Protein AF-A0A0F8Z0D0-F1 (afdb_monomer_lite)

InterPro domains:
  IPR005320 Peptidase S51 [PF03575] (236-308)
  IPR007280 Peptidase, C-terminal, archaeal/bacterial [PF04151] (57-122)
  IPR029062 Class I glutamine amidotransferase-like [G3DSA:3.40.50.880] (180-319)
  IPR029062 Class I glutamine amidotransferase-like [SSF52317] (196-317)

Organism: NCBI:txid412755

Structure (mmCIF, N/CA/C/O backbone):
data_AF-A0A0F8Z0D0-F1
#
_entry.id   AF-A0A0F8Z0D0-F1
#
loop_
_atom_site.group_PDB
_atom_site.id
_atom_site.type_symbol
_atom_site.label_atom_id
_atom_site.label_alt_id
_atom_site.label_comp_id
_atom_site.label_asym_id
_atom_site.label_entity_id
_atom_site.label_seq_id
_atom_site.pdbx_PDB_ins_code
_atom_site.Cartn_x
_atom_site.Cartn_y
_atom_site.Cartn_z
_atom_site.occupancy
_atom_site.B_iso_or_equiv
_atom_site.auth_seq_id
_atom_site.auth_comp_id
_atom_site.auth_asym_id
_atom_site.auth_atom_id
_atom_site.pdbx_PDB_model_num
ATOM 1 N N . MET A 1 1 ? -44.381 37.097 51.590 1.00 42.72 1 MET A N 1
ATOM 2 C CA . MET A 1 1 ? -43.721 36.838 50.291 1.00 42.72 1 MET A CA 1
ATOM 3 C C . MET A 1 1 ? -42.212 36.759 50.502 1.00 42.72 1 MET A C 1
ATOM 5 O O . MET A 1 1 ? -41.589 37.789 50.700 1.00 42.72 1 MET A O 1
ATOM 9 N N . LYS A 1 2 ? -41.623 35.557 50.525 1.00 38.69 2 LYS A N 1
ATOM 10 C CA . LYS A 1 2 ? -40.162 35.359 50.488 1.00 38.69 2 LYS A CA 1
ATOM 11 C C . LYS A 1 2 ? -39.852 34.591 49.202 1.00 38.69 2 LYS A C 1
ATOM 13 O O . LYS A 1 2 ? -40.241 33.433 49.091 1.00 38.69 2 LYS A O 1
ATOM 18 N N . ARG A 1 3 ? -39.237 35.244 48.211 1.00 40.47 3 ARG A N 1
ATOM 19 C CA . ARG A 1 3 ? -38.745 34.579 46.994 1.00 40.47 3 ARG A CA 1
ATOM 20 C C . ARG A 1 3 ? -37.401 33.926 47.326 1.00 40.47 3 ARG A C 1
ATOM 22 O O . A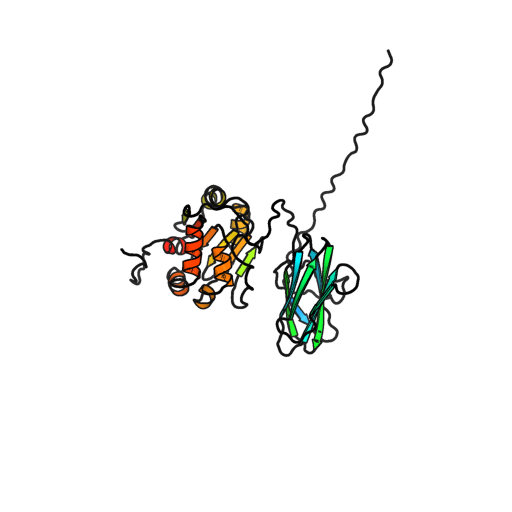RG A 1 3 ? -36.468 34.625 47.707 1.00 40.47 3 ARG A O 1
ATOM 29 N N . LYS A 1 4 ? -37.324 32.597 47.222 1.00 41.59 4 LYS A N 1
ATOM 30 C CA . LYS A 1 4 ? -36.056 31.854 47.212 1.00 41.59 4 LYS A CA 1
ATOM 31 C C . LYS A 1 4 ? -35.368 32.120 45.872 1.00 41.59 4 LYS A C 1
ATOM 33 O O . LYS A 1 4 ? -35.951 31.834 44.830 1.00 41.59 4 LYS A O 1
ATOM 38 N N . LEU A 1 5 ? -34.159 32.671 45.913 1.00 38.59 5 LEU A N 1
ATOM 39 C CA . LEU A 1 5 ? -33.257 32.753 44.769 1.00 38.59 5 LEU A CA 1
ATOM 40 C C . LEU A 1 5 ? -32.429 31.461 44.768 1.00 38.59 5 LEU A C 1
ATOM 42 O O . LEU A 1 5 ? -31.669 31.221 45.703 1.00 38.59 5 LEU A O 1
ATOM 46 N N . SER A 1 6 ? -32.645 30.597 43.778 1.00 42.38 6 SER A N 1
ATOM 47 C CA . SER A 1 6 ? -31.835 29.396 43.570 1.00 42.38 6 SER A CA 1
ATOM 48 C C . SER A 1 6 ? -30.644 29.790 42.703 1.00 42.38 6 SER A C 1
ATOM 50 O O . SER A 1 6 ? -30.833 30.190 41.558 1.00 42.38 6 SER A O 1
ATOM 52 N N . ILE A 1 7 ? -29.435 29.728 43.257 1.00 41.22 7 ILE A N 1
ATOM 53 C CA . ILE A 1 7 ? -28.193 29.919 42.503 1.00 41.22 7 ILE A CA 1
ATOM 54 C C . ILE A 1 7 ? -27.875 28.570 41.851 1.00 41.22 7 ILE A C 1
ATOM 56 O O . ILE A 1 7 ? -27.560 27.607 42.546 1.00 41.22 7 ILE A O 1
ATOM 60 N N . LEU A 1 8 ? -28.028 28.481 40.528 1.00 38.00 8 LEU A N 1
ATOM 61 C CA . LEU A 1 8 ? -27.467 27.387 39.737 1.00 38.00 8 LEU A CA 1
ATOM 62 C C . LEU A 1 8 ? -25.958 27.638 39.612 1.00 38.00 8 LEU A C 1
ATOM 64 O O . LEU A 1 8 ? -25.546 28.585 38.946 1.00 38.00 8 LEU A O 1
ATOM 68 N N . ASN A 1 9 ? -25.138 26.790 40.232 1.00 41.41 9 ASN A N 1
ATOM 69 C CA . ASN A 1 9 ? -23.718 26.697 39.903 1.00 41.41 9 ASN A CA 1
ATOM 70 C C . ASN A 1 9 ? -23.588 25.993 38.546 1.00 41.41 9 ASN A C 1
ATOM 72 O O . ASN A 1 9 ? -23.620 24.766 38.472 1.00 41.41 9 ASN A O 1
ATOM 76 N N . GLY A 1 10 ? -23.470 26.773 37.471 1.00 39.47 10 GLY A N 1
ATOM 77 C CA . GLY A 1 10 ? -23.027 26.271 36.175 1.00 39.47 10 GLY A CA 1
ATOM 78 C C . GLY A 1 10 ? -21.538 25.953 36.247 1.00 39.47 10 GLY A C 1
ATOM 79 O O . GLY A 1 10 ? -20.717 26.862 36.343 1.00 39.47 10 GLY A O 1
ATOM 80 N N . SER A 1 11 ? -21.193 24.667 36.248 1.00 43.34 11 SER A N 1
ATOM 81 C CA . SER A 1 11 ? -19.814 24.223 36.067 1.00 43.34 11 SER A CA 1
ATOM 82 C C . SER A 1 11 ? -19.411 24.522 34.622 1.00 43.34 11 SER A C 1
ATOM 84 O O . SER A 1 11 ? -19.984 23.969 33.684 1.00 43.34 11 SER A O 1
ATOM 86 N N . LEU A 1 12 ? -18.484 25.463 34.443 1.00 35.84 12 LEU A N 1
ATOM 87 C CA . LEU A 1 12 ? -17.890 25.779 33.151 1.00 35.84 12 LEU A CA 1
ATOM 88 C C . LEU A 1 12 ? -16.873 24.670 32.840 1.00 35.84 12 LEU A C 1
ATOM 90 O O . LEU A 1 12 ? -15.740 24.708 33.317 1.00 35.84 12 LEU A O 1
ATOM 94 N N . ALA A 1 13 ? -17.289 23.648 32.093 1.00 42.72 13 ALA A N 1
ATOM 95 C CA . ALA A 1 13 ? -16.365 22.665 31.543 1.00 42.72 13 ALA A CA 1
ATOM 96 C C . ALA A 1 13 ? -15.527 23.353 30.455 1.00 42.72 13 ALA A C 1
ATOM 98 O O . ALA A 1 13 ? -15.991 23.572 29.335 1.00 42.72 13 ALA A O 1
ATOM 99 N N . ALA A 1 14 ? -14.304 23.746 30.805 1.00 38.84 14 ALA A N 1
ATOM 100 C CA . ALA A 1 14 ? -13.308 24.182 29.841 1.00 38.84 14 ALA A CA 1
ATOM 101 C C . ALA A 1 14 ? -12.884 22.965 29.005 1.00 38.84 14 ALA A C 1
ATOM 103 O O . ALA A 1 14 ? -12.078 22.152 29.449 1.00 38.84 14 ALA A O 1
ATOM 104 N N . CYS A 1 15 ? -13.450 22.822 27.806 1.00 34.44 15 CYS A N 1
ATOM 105 C CA . CYS A 1 15 ? -12.913 21.919 26.793 1.00 34.44 15 CYS A CA 1
ATOM 106 C C . CYS A 1 15 ? -11.582 22.507 26.305 1.00 34.44 15 CYS A C 1
ATOM 108 O O . CYS A 1 15 ? -11.561 23.371 25.429 1.00 34.44 15 CYS A O 1
ATOM 110 N N . MET A 1 16 ? -10.474 22.088 26.922 1.00 35.53 16 MET A N 1
ATOM 111 C CA . MET A 1 16 ? -9.148 22.247 26.330 1.00 35.53 16 MET A CA 1
ATOM 112 C C . MET A 1 16 ? -9.099 21.369 25.084 1.00 35.53 16 MET A C 1
ATOM 114 O O . MET A 1 16 ? -9.005 20.149 25.178 1.00 35.53 16 MET A O 1
ATOM 118 N N . PHE A 1 17 ? -9.179 21.995 23.915 1.00 34.59 17 PHE A N 1
ATOM 119 C CA . PHE A 1 17 ? -8.746 21.367 22.679 1.00 34.59 17 PHE A CA 1
ATOM 120 C C . PHE A 1 17 ? -7.217 21.311 22.716 1.00 34.59 17 PHE A C 1
ATOM 122 O O . PHE A 1 17 ? -6.548 22.323 22.507 1.00 34.59 17 PHE A O 1
ATOM 129 N N . PHE A 1 18 ? -6.665 20.141 23.039 1.00 34.78 18 PHE A N 1
ATOM 130 C CA . PHE A 1 18 ? -5.262 19.856 22.773 1.00 34.78 18 PHE A CA 1
ATOM 131 C C . PHE A 1 18 ? -5.111 19.719 21.258 1.00 34.78 18 PHE A C 1
ATOM 133 O O . PHE A 1 18 ? -5.529 18.733 20.660 1.00 34.78 18 PHE A O 1
ATOM 140 N N . SER A 1 19 ? -4.574 20.760 20.626 1.00 28.78 19 SER A N 1
ATOM 141 C CA . SER A 1 19 ? -4.077 20.673 19.258 1.00 28.78 19 SER A CA 1
ATOM 142 C C . SER A 1 19 ? -2.763 19.902 19.314 1.00 28.78 19 SER A C 1
ATOM 144 O O . SER A 1 19 ? -1.734 20.477 19.666 1.00 28.78 19 SER A O 1
ATOM 146 N N . PHE A 1 20 ? -2.796 18.606 19.019 1.00 35.41 20 PHE A N 1
ATOM 147 C CA . PHE A 1 20 ? -1.574 17.841 18.797 1.00 35.41 20 PHE A CA 1
ATOM 148 C C . PHE A 1 20 ? -0.971 18.276 17.453 1.00 35.41 20 PHE A C 1
ATOM 150 O O . PHE A 1 20 ? -1.706 18.356 16.465 1.00 35.41 20 PHE A O 1
ATOM 157 N N . PRO A 1 21 ? 0.325 18.620 17.385 1.00 37.50 21 PRO A N 1
ATOM 158 C CA . PRO A 1 21 ? 0.988 18.779 16.101 1.00 37.50 21 PRO A CA 1
ATOM 159 C C . PRO A 1 21 ? 0.979 17.421 15.390 1.00 37.50 21 PRO A C 1
ATOM 161 O O . PRO A 1 21 ? 1.465 16.436 15.939 1.00 37.50 21 PRO A O 1
ATOM 164 N N . SER A 1 22 ? 0.418 17.356 14.182 1.00 45.22 22 SER A N 1
ATOM 165 C CA . SER A 1 22 ? 0.579 16.197 13.303 1.00 45.22 22 SER A CA 1
ATOM 166 C C . SER A 1 22 ? 2.022 16.191 12.795 1.00 45.22 22 SER A C 1
ATOM 168 O O . SER A 1 22 ? 2.334 16.802 11.769 1.00 45.22 22 SER A O 1
ATOM 170 N N . ASN A 1 23 ? 2.931 15.593 13.561 1.00 56.66 23 ASN A N 1
ATOM 171 C CA . ASN A 1 23 ? 4.283 15.350 13.080 1.00 56.66 23 ASN A CA 1
ATOM 172 C C . ASN A 1 23 ? 4.197 14.359 11.914 1.00 56.66 23 ASN A C 1
ATOM 174 O O . ASN A 1 23 ? 3.490 13.358 12.006 1.00 56.66 23 ASN A O 1
ATOM 178 N N . ALA A 1 24 ? 4.871 14.674 10.808 1.00 71.94 24 ALA A N 1
ATOM 179 C CA . ALA A 1 24 ? 4.961 13.770 9.669 1.00 71.94 24 ALA A CA 1
ATOM 180 C C . ALA A 1 24 ? 5.624 12.454 10.098 1.00 71.94 24 ALA A C 1
ATOM 182 O O . ALA A 1 24 ? 6.495 12.461 10.970 1.00 71.94 24 ALA A O 1
ATOM 183 N N . CYS A 1 25 ? 5.214 11.352 9.474 1.00 81.50 25 CYS A N 1
ATOM 184 C CA . CYS A 1 25 ? 5.801 10.045 9.724 1.00 81.50 25 CYS A CA 1
ATOM 185 C C . CYS A 1 25 ? 7.307 10.075 9.487 1.00 81.50 25 CYS A C 1
ATOM 187 O O . CYS A 1 25 ? 7.778 10.588 8.466 1.00 81.50 25 CYS A O 1
ATOM 189 N N . LEU A 1 26 ? 8.056 9.532 10.441 1.00 85.44 26 LEU A N 1
ATOM 190 C CA . LEU A 1 26 ? 9.487 9.359 10.292 1.00 85.44 26 LEU A CA 1
ATOM 191 C C . LEU A 1 26 ? 9.756 8.386 9.138 1.00 85.44 26 LEU A C 1
ATOM 193 O O . LEU A 1 26 ? 9.151 7.322 9.082 1.00 85.44 26 LEU A O 1
ATOM 197 N N . THR A 1 27 ? 10.653 8.749 8.224 1.00 87.19 27 THR A N 1
ATOM 198 C CA . THR A 1 27 ? 11.107 7.866 7.129 1.00 87.19 27 THR A CA 1
ATOM 199 C C . THR A 1 27 ? 12.622 7.677 7.120 1.00 87.19 27 THR A C 1
ATOM 201 O O . THR A 1 27 ? 13.139 6.861 6.367 1.00 87.19 27 THR A O 1
ATOM 204 N N . ASN A 1 28 ? 13.343 8.460 7.922 1.00 82.31 28 ASN A N 1
ATOM 205 C CA . ASN A 1 28 ? 14.779 8.340 8.137 1.00 82.31 28 ASN A CA 1
ATOM 206 C C . ASN A 1 28 ? 15.053 8.615 9.613 1.00 82.31 28 ASN A C 1
ATOM 208 O O . ASN A 1 28 ? 14.420 9.514 10.173 1.00 82.31 28 ASN A O 1
ATOM 212 N N . GLU A 1 29 ? 15.988 7.890 10.212 1.00 89.75 29 GLU A N 1
ATOM 213 C CA . GLU A 1 29 ? 16.475 8.199 11.555 1.00 89.75 29 GLU A CA 1
ATOM 214 C C . GLU A 1 29 ? 17.060 9.625 11.628 1.00 89.75 29 GLU A C 1
ATOM 216 O O . GLU A 1 29 ? 17.525 10.205 10.638 1.00 89.75 29 GLU A O 1
ATOM 221 N N . VAL A 1 30 ? 17.014 10.211 12.820 1.00 89.88 30 VAL A N 1
ATOM 222 C CA . VAL A 1 30 ? 17.519 11.543 13.139 1.00 89.88 30 VAL A CA 1
ATOM 223 C C . VAL A 1 30 ? 18.284 11.483 14.452 1.00 89.88 30 VAL A C 1
ATOM 225 O O . VAL A 1 30 ? 17.702 11.425 15.534 1.00 89.88 30 VAL A O 1
ATOM 228 N N . GLU A 1 31 ? 19.595 11.619 14.339 1.00 90.62 31 GLU A N 1
ATOM 229 C CA . GLU A 1 31 ? 20.506 11.587 15.475 1.00 90.62 31 GLU A CA 1
ATOM 230 C C . GLU A 1 31 ? 20.494 12.903 16.281 1.00 90.62 31 GLU A C 1
ATOM 232 O O . GLU A 1 31 ? 20.389 14.003 15.726 1.00 90.62 31 GLU A O 1
ATOM 237 N N . ALA A 1 32 ? 20.636 12.886 17.609 1.00 93.25 32 ALA A N 1
ATOM 238 C CA . ALA A 1 32 ? 20.933 11.725 18.451 1.00 93.25 32 ALA A CA 1
ATOM 239 C C . ALA A 1 32 ? 19.670 11.024 18.983 1.00 93.25 32 ALA A C 1
ATOM 241 O O . ALA A 1 32 ? 18.864 11.684 19.648 1.00 93.25 32 ALA A O 1
ATOM 242 N N . ASN A 1 33 ? 19.557 9.706 18.808 1.00 95.00 33 ASN A N 1
ATOM 243 C CA . ASN A 1 33 ? 18.474 8.872 19.367 1.00 95.00 33 ASN A CA 1
ATOM 244 C C . ASN A 1 33 ? 18.970 7.655 20.163 1.00 95.00 33 ASN A C 1
ATOM 246 O O . ASN A 1 33 ? 18.200 6.736 20.431 1.00 95.00 33 ASN A O 1
ATOM 250 N N . ASP A 1 34 ? 20.202 7.739 20.670 1.00 95.56 34 ASP A N 1
ATOM 251 C CA . ASP A 1 34 ? 20.893 6.740 21.504 1.00 95.56 34 ASP A CA 1
ATOM 252 C C . ASP A 1 34 ? 20.192 6.324 22.816 1.00 95.56 34 ASP A C 1
ATOM 254 O O . ASP A 1 34 ? 20.627 5.410 23.529 1.00 95.56 34 ASP A O 1
ATOM 258 N N . THR A 1 35 ? 19.128 7.027 23.210 1.00 92.19 35 THR A N 1
ATOM 259 C CA . THR A 1 35 ? 18.429 6.814 24.481 1.00 92.19 35 THR A CA 1
ATOM 260 C C . THR A 1 35 ? 16.919 6.849 24.306 1.00 92.19 35 THR A C 1
ATOM 262 O O . THR A 1 35 ? 16.394 7.632 23.522 1.00 92.19 35 THR A O 1
ATOM 265 N N . GLU A 1 36 ? 16.199 6.094 25.142 1.00 88.50 36 GLU A N 1
ATOM 266 C CA . GLU A 1 36 ? 14.726 6.089 25.187 1.00 88.50 36 GLU A CA 1
ATOM 267 C C . GLU A 1 36 ? 14.133 7.510 25.284 1.00 88.50 36 GLU A C 1
ATOM 269 O O . GLU A 1 36 ? 13.155 7.837 24.617 1.00 88.50 36 GLU A O 1
ATOM 274 N N . SER A 1 37 ? 14.762 8.402 26.063 1.00 88.12 37 SER A N 1
ATOM 275 C CA . SER A 1 37 ? 14.323 9.798 26.220 1.00 88.12 37 SER A CA 1
ATOM 276 C C . SER A 1 37 ? 14.452 10.652 24.956 1.00 88.12 37 SER A C 1
ATOM 278 O O . SER A 1 37 ? 13.810 11.696 24.868 1.00 88.12 37 SER A O 1
ATOM 280 N N . ASN A 1 38 ? 15.317 10.243 24.029 1.00 90.50 38 ASN A N 1
ATOM 281 C CA . ASN A 1 38 ? 15.589 10.919 22.765 1.00 90.50 38 ASN A CA 1
ATOM 282 C C . ASN A 1 38 ? 15.036 10.113 21.582 1.00 90.50 38 ASN A C 1
ATOM 284 O O . ASN A 1 38 ? 15.428 10.356 20.441 1.00 90.50 38 ASN A O 1
ATOM 288 N N . ALA A 1 39 ? 14.145 9.154 21.853 1.00 93.19 39 ALA A N 1
ATOM 289 C CA . ALA A 1 39 ? 13.593 8.290 20.833 1.00 93.19 39 ALA A CA 1
ATOM 290 C C . ALA A 1 39 ? 12.997 9.110 19.686 1.00 93.19 39 ALA A C 1
ATOM 292 O O . ALA A 1 39 ? 12.210 10.042 19.885 1.00 93.19 39 ALA A O 1
ATOM 293 N N . ASN A 1 40 ? 13.359 8.729 18.472 1.00 94.12 40 ASN A N 1
ATOM 294 C CA . ASN A 1 40 ? 12.778 9.270 17.264 1.00 94.12 40 ASN A CA 1
ATOM 295 C C . ASN A 1 40 ? 11.270 8.999 17.217 1.00 94.12 40 ASN A C 1
ATOM 297 O O . ASN A 1 40 ? 10.792 7.925 17.586 1.00 94.12 40 ASN A O 1
ATOM 301 N N . THR A 1 41 ? 10.504 10.009 16.814 1.00 90.44 41 THR A N 1
ATOM 302 C CA . THR A 1 41 ? 9.042 9.991 16.894 1.00 90.44 41 THR A CA 1
ATOM 303 C C . THR A 1 41 ? 8.430 10.970 15.887 1.00 90.44 41 THR A C 1
ATOM 305 O O . THR A 1 41 ? 9.026 12.024 15.640 1.00 90.44 41 THR A O 1
ATOM 308 N N . PRO A 1 42 ? 7.240 10.686 15.332 1.00 86.06 42 PRO A N 1
ATOM 309 C CA . PRO A 1 42 ? 6.492 9.436 15.459 1.00 86.06 42 PRO A CA 1
ATOM 310 C C . PRO A 1 42 ? 6.993 8.374 14.472 1.00 86.06 42 PRO A C 1
ATOM 312 O O . PRO A 1 42 ? 7.181 8.662 13.287 1.00 86.06 42 PRO A O 1
ATOM 315 N N . LEU A 1 43 ? 7.151 7.132 14.941 1.00 90.12 43 LEU A N 1
ATOM 316 C CA . LEU A 1 43 ? 7.009 5.991 14.037 1.00 90.12 43 LEU A CA 1
ATOM 317 C C . LEU A 1 43 ? 5.535 5.861 13.668 1.00 90.12 43 LEU A C 1
ATOM 319 O O . LEU A 1 43 ? 4.680 5.864 14.551 1.00 90.12 43 LEU A O 1
ATOM 323 N N . CYS A 1 44 ? 5.267 5.732 12.375 1.00 86.38 44 CYS A N 1
ATOM 324 C CA . CYS A 1 44 ? 3.936 5.434 11.870 1.00 86.38 44 CYS A CA 1
ATOM 325 C C . CYS A 1 44 ? 3.845 3.964 11.478 1.00 86.38 44 CYS A C 1
ATOM 327 O O . CYS A 1 44 ? 4.794 3.393 10.929 1.00 86.38 44 CYS A O 1
ATOM 329 N N . SER A 1 45 ? 2.684 3.373 11.729 1.00 85.88 45 SER A N 1
ATOM 330 C CA . SER A 1 45 ? 2.383 1.995 11.378 1.00 85.88 45 SER A CA 1
ATOM 331 C C . SER A 1 45 ? 2.619 1.750 9.887 1.00 85.88 45 SER A C 1
ATOM 333 O O . SER A 1 45 ? 2.247 2.562 9.036 1.00 85.88 45 SER A O 1
ATOM 335 N N . ASN A 1 46 ? 3.284 0.638 9.568 1.00 81.69 46 ASN A N 1
ATOM 336 C CA . ASN A 1 46 ? 3.610 0.218 8.203 1.00 81.69 46 ASN A CA 1
ATOM 337 C C . ASN A 1 46 ? 4.438 1.250 7.396 1.00 81.69 46 ASN A C 1
ATOM 339 O O . ASN A 1 46 ? 4.458 1.216 6.165 1.00 81.69 46 ASN A O 1
ATOM 343 N N . THR A 1 47 ? 5.141 2.159 8.077 1.00 79.12 47 THR A N 1
ATOM 344 C CA . THR A 1 47 ? 6.106 3.077 7.458 1.00 79.12 47 THR A CA 1
ATOM 345 C C . THR A 1 47 ? 7.524 2.574 7.696 1.00 79.12 47 THR A C 1
ATOM 347 O O . THR A 1 47 ? 7.911 2.313 8.834 1.00 79.12 47 THR A O 1
ATOM 350 N N . THR A 1 48 ? 8.303 2.445 6.622 1.00 86.06 48 THR A N 1
ATOM 351 C CA . THR A 1 48 ? 9.720 2.078 6.711 1.00 86.06 48 THR A CA 1
ATOM 352 C C . THR A 1 48 ? 10.571 3.289 7.087 1.00 86.06 48 THR A C 1
ATOM 354 O O . THR A 1 48 ? 10.498 4.336 6.439 1.00 86.06 48 THR A O 1
ATOM 357 N N . VAL A 1 49 ? 11.404 3.119 8.109 1.00 92.19 49 VAL A N 1
ATOM 358 C CA . VAL A 1 49 ? 12.430 4.070 8.532 1.00 92.19 49 VAL A CA 1
ATOM 359 C C . VAL A 1 49 ? 13.790 3.538 8.132 1.00 92.19 49 VAL A C 1
ATOM 361 O O . VAL A 1 49 ? 14.211 2.491 8.619 1.00 92.19 49 VAL A O 1
ATOM 364 N N . ALA A 1 50 ? 14.468 4.282 7.264 1.00 86.25 50 ALA A N 1
ATOM 365 C CA . ALA A 1 50 ? 15.861 4.024 6.945 1.00 86.25 50 ALA A CA 1
ATOM 366 C C . ALA A 1 50 ? 16.749 4.521 8.090 1.00 86.25 50 ALA A C 1
ATOM 368 O O . ALA A 1 50 ? 16.638 5.677 8.511 1.00 86.25 50 ALA A O 1
ATOM 369 N N . GLY A 1 51 ? 17.646 3.666 8.557 1.00 91.62 51 GLY A N 1
ATOM 370 C CA . GLY A 1 51 ? 18.615 4.004 9.586 1.00 91.62 51 GLY A CA 1
ATOM 371 C C . GLY A 1 51 ? 19.976 3.366 9.350 1.00 91.62 51 GLY A C 1
ATOM 372 O O . GLY A 1 51 ? 20.210 2.702 8.332 1.00 91.62 51 GLY A O 1
ATOM 373 N N . SER A 1 52 ? 20.910 3.603 10.260 1.00 94.00 52 SER A N 1
ATOM 374 C CA . SER A 1 52 ? 22.270 3.104 10.180 1.00 94.00 52 SER A CA 1
ATOM 375 C C . SER A 1 52 ? 22.903 2.944 11.553 1.00 94.00 52 SER A C 1
ATOM 377 O O . SER A 1 52 ? 22.990 3.884 12.320 1.00 94.00 52 SER A O 1
ATOM 379 N N . LEU A 1 53 ? 23.449 1.756 11.820 1.00 95.19 53 LEU A N 1
ATOM 380 C CA . LEU A 1 53 ? 24.128 1.472 13.079 1.00 95.19 53 LEU A CA 1
ATOM 381 C C . LEU A 1 53 ? 25.641 1.414 12.913 1.00 95.19 53 LEU A C 1
ATOM 383 O O . LEU A 1 53 ? 26.192 0.665 12.092 1.00 95.19 53 LEU A O 1
ATOM 387 N N . SER A 1 54 ? 26.337 2.132 13.787 1.00 93.88 54 SER A N 1
ATOM 388 C CA . SER A 1 54 ? 27.792 2.123 13.919 1.00 93.88 54 SER A CA 1
ATOM 389 C C . SER A 1 54 ? 28.269 1.511 15.252 1.00 93.88 54 SER A C 1
ATOM 391 O O . SER A 1 54 ? 27.554 0.779 15.937 1.00 93.88 54 SER A O 1
ATOM 393 N N . ARG A 1 55 ? 29.552 1.680 15.607 1.00 92.00 55 ARG A N 1
ATOM 394 C CA . ARG A 1 55 ? 30.084 1.148 16.877 1.00 92.00 55 ARG A CA 1
ATOM 395 C C . ARG A 1 55 ? 29.695 2.072 18.035 1.00 92.00 55 ARG A C 1
ATOM 397 O O . ARG A 1 55 ? 30.156 3.207 18.057 1.00 92.00 55 ARG A O 1
ATOM 404 N N . ASN A 1 56 ? 29.048 1.508 19.059 1.00 90.88 56 ASN A N 1
ATOM 405 C CA . ASN A 1 56 ? 28.495 2.211 20.236 1.00 90.88 56 ASN A CA 1
ATOM 406 C C . ASN A 1 56 ? 27.276 3.085 19.921 1.00 90.88 56 ASN A C 1
ATOM 408 O O . ASN A 1 56 ? 27.119 4.143 20.516 1.00 90.88 56 ASN A O 1
ATOM 412 N N . ASP A 1 57 ? 26.466 2.607 18.993 1.00 94.50 57 ASP A N 1
ATOM 413 C CA . ASP A 1 57 ? 25.293 3.268 18.450 1.00 94.50 57 ASP A CA 1
ATOM 414 C C . ASP A 1 57 ? 24.050 2.459 18.837 1.00 94.50 57 ASP A C 1
ATOM 416 O O . ASP A 1 57 ? 24.130 1.220 18.924 1.00 94.50 57 ASP A O 1
ATOM 420 N N . THR A 1 58 ? 22.947 3.113 19.185 1.00 96.62 58 THR A N 1
ATOM 421 C CA . THR A 1 58 ? 21.707 2.427 19.578 1.00 96.62 58 THR A CA 1
ATOM 422 C C . THR A 1 58 ? 20.483 3.265 19.267 1.00 96.62 58 THR A C 1
ATOM 424 O O . THR A 1 58 ? 20.109 4.138 20.036 1.00 96.62 58 THR A O 1
ATOM 427 N N . ASP A 1 59 ? 19.733 2.894 18.246 1.00 97.94 59 ASP A N 1
ATOM 428 C CA . ASP A 1 59 ? 18.580 3.689 17.859 1.00 97.94 59 ASP A CA 1
ATOM 429 C C . ASP A 1 59 ? 17.337 3.383 18.682 1.00 97.94 59 ASP A C 1
ATOM 431 O O . ASP A 1 59 ? 16.843 2.251 18.716 1.00 97.94 59 ASP A O 1
ATOM 435 N N . TRP A 1 60 ? 16.781 4.415 19.314 1.00 97.75 60 TRP A N 1
ATOM 436 C CA . TRP A 1 60 ? 15.458 4.355 19.920 1.00 97.75 60 TRP A CA 1
ATOM 437 C C . TRP A 1 60 ? 14.415 5.048 19.059 1.00 97.75 60 TRP A C 1
ATOM 439 O O . TRP A 1 60 ? 14.599 6.171 18.586 1.00 97.75 60 TRP A O 1
ATOM 449 N N . PHE A 1 61 ? 13.262 4.403 18.961 1.00 97.38 61 PHE A N 1
ATOM 450 C CA . PHE A 1 61 ? 12.084 4.896 18.275 1.00 97.38 61 PHE A CA 1
ATOM 451 C C . PHE A 1 61 ? 10.850 4.744 19.158 1.00 97.38 61 PHE A C 1
ATOM 453 O O . PHE A 1 61 ? 10.781 3.817 19.964 1.00 97.38 61 PHE A O 1
ATOM 460 N N . SER A 1 62 ? 9.861 5.625 19.004 1.00 94.44 62 SER A N 1
ATOM 461 C CA . SER A 1 62 ? 8.604 5.560 19.757 1.00 94.44 62 SER A CA 1
ATOM 462 C C . SER A 1 62 ? 7.371 5.739 18.876 1.00 94.44 62 SER A C 1
ATOM 464 O O . SER A 1 62 ? 7.387 6.475 17.884 1.00 94.44 62 SER A O 1
ATOM 466 N N . PHE A 1 63 ? 6.293 5.068 19.274 1.00 92.44 63 PHE A N 1
ATOM 467 C CA . PHE A 1 63 ? 4.974 5.142 18.651 1.00 92.44 63 PHE A CA 1
ATOM 468 C C . PHE A 1 63 ? 3.866 4.949 19.680 1.00 92.44 63 PHE A C 1
ATOM 470 O O . PHE A 1 63 ? 4.067 4.381 20.757 1.00 92.44 63 PHE A O 1
ATOM 477 N N . GLU A 1 64 ? 2.669 5.409 19.331 1.00 88.00 64 GLU A N 1
ATOM 478 C CA . GLU A 1 64 ? 1.484 5.265 20.165 1.00 88.00 64 GLU A CA 1
ATOM 479 C C . GLU A 1 64 ? 0.582 4.151 19.639 1.00 88.00 64 GLU A C 1
ATOM 481 O O . GLU A 1 64 ? -0.068 4.277 18.601 1.00 88.00 64 GLU A O 1
ATOM 486 N N . VAL A 1 65 ? 0.485 3.070 20.411 1.00 81.50 65 VAL A N 1
ATOM 487 C CA . VAL A 1 65 ? -0.511 2.030 20.169 1.00 81.50 65 VAL A CA 1
ATOM 488 C C . VAL A 1 65 ? -1.806 2.467 20.808 1.00 81.50 65 VAL A C 1
ATOM 490 O O . VAL A 1 65 ? -1.918 2.667 22.018 1.00 81.50 65 VAL A O 1
ATOM 493 N N . THR A 1 66 ? -2.806 2.620 19.970 1.00 79.19 66 THR A N 1
ATOM 494 C CA . THR A 1 66 ? -4.026 3.332 20.323 1.00 79.19 66 THR A CA 1
ATOM 495 C C . THR A 1 66 ? -5.261 2.475 19.984 1.00 79.19 66 THR A C 1
ATOM 497 O O . THR A 1 66 ? -6.386 2.802 20.360 1.00 79.19 66 THR A O 1
ATOM 500 N N . GLN A 1 67 ? -5.015 1.254 19.483 1.00 69.31 67 GLN A N 1
ATOM 501 C CA . GLN A 1 67 ? -5.890 0.082 19.566 1.00 69.31 67 GLN A CA 1
ATOM 502 C C . GLN A 1 67 ? -5.109 -1.149 20.059 1.00 69.31 67 GLN A C 1
ATOM 504 O O . GLN A 1 67 ? -3.966 -1.362 19.669 1.00 69.31 67 GLN A O 1
ATOM 509 N N . VAL A 1 68 ? -5.725 -1.983 20.905 1.00 71.00 68 VAL A N 1
ATOM 510 C CA . VAL A 1 68 ? -5.139 -3.280 21.296 1.00 71.00 68 VAL A CA 1
ATOM 511 C C . VAL A 1 68 ? -5.047 -4.201 20.080 1.00 71.00 68 VAL A C 1
ATOM 513 O O . VAL A 1 68 ? -5.965 -4.235 19.263 1.00 71.00 68 VAL A O 1
ATOM 516 N N . GLY A 1 69 ? -3.965 -4.962 19.954 1.00 77.69 69 GLY A N 1
ATOM 517 C CA . GLY A 1 69 ? -3.724 -5.751 18.748 1.00 77.69 69 GLY A CA 1
ATOM 518 C C . GLY A 1 69 ? -2.261 -6.141 18.567 1.00 77.69 69 GLY A C 1
ATOM 519 O O . GLY A 1 69 ? -1.443 -5.891 19.454 1.00 77.69 69 GLY A O 1
ATOM 520 N N . PRO A 1 70 ? -1.920 -6.808 17.456 1.00 73.62 70 PRO A N 1
ATOM 521 C CA . PRO A 1 70 ? -0.537 -7.138 17.155 1.00 73.62 70 PRO A CA 1
ATOM 522 C C . PRO A 1 70 ? 0.296 -5.868 16.923 1.00 73.62 70 PRO A C 1
ATOM 524 O O . PRO A 1 70 ? -0.164 -4.901 16.322 1.00 73.62 70 PRO A O 1
ATOM 527 N N . ILE A 1 71 ? 1.525 -5.910 17.420 1.00 89.81 71 ILE A N 1
ATOM 528 C CA . ILE A 1 71 ? 2.652 -5.069 17.042 1.00 89.81 71 ILE A CA 1
ATOM 529 C C . ILE A 1 71 ? 3.630 -6.010 16.350 1.00 89.81 71 ILE A C 1
ATOM 531 O O . ILE A 1 71 ? 4.104 -6.959 16.977 1.00 89.81 71 ILE A O 1
ATOM 535 N N . GLU A 1 72 ? 3.916 -5.773 15.082 1.00 85.44 72 GLU A N 1
ATOM 536 C CA . GLU A 1 72 ? 4.835 -6.574 14.278 1.00 85.44 72 GLU A CA 1
ATOM 537 C C . GLU A 1 72 ? 6.053 -5.722 13.949 1.00 85.44 72 GLU A C 1
ATOM 539 O O . GLU A 1 72 ? 5.914 -4.600 13.469 1.00 85.44 72 GLU A O 1
ATOM 544 N N . VAL A 1 73 ? 7.241 -6.245 14.224 1.00 94.62 73 VAL A N 1
ATOM 545 C CA . VAL A 1 73 ? 8.513 -5.582 13.936 1.00 94.62 73 VAL A CA 1
ATOM 546 C C . VAL A 1 73 ? 9.203 -6.349 12.818 1.00 94.62 73 VAL A C 1
ATOM 548 O O . VAL A 1 73 ? 9.285 -7.578 12.863 1.00 94.62 73 VAL A O 1
ATOM 551 N N . ASN A 1 74 ? 9.686 -5.616 11.821 1.00 93.06 74 ASN A N 1
ATOM 552 C CA . ASN A 1 74 ? 10.500 -6.107 10.721 1.00 93.06 74 ASN A CA 1
ATOM 553 C C . ASN A 1 74 ? 11.747 -5.222 10.618 1.00 93.06 74 ASN A C 1
ATOM 555 O O . ASN A 1 74 ? 11.627 -4.021 10.374 1.00 93.06 74 ASN A O 1
ATOM 559 N N . LEU A 1 75 ? 12.913 -5.821 10.835 1.00 96.69 75 LEU A N 1
ATOM 560 C CA . LEU A 1 75 ? 14.213 -5.179 10.737 1.00 96.69 75 LEU A CA 1
ATOM 561 C C . LEU A 1 75 ? 15.003 -5.827 9.596 1.00 96.69 75 LEU A C 1
ATOM 563 O O . LEU A 1 75 ? 15.515 -6.936 9.743 1.00 96.69 75 LEU A O 1
ATOM 567 N N . ASP A 1 76 ? 15.096 -5.149 8.456 1.00 91.25 76 ASP A N 1
ATOM 568 C CA . ASP A 1 76 ? 15.932 -5.587 7.336 1.00 91.25 76 ASP A CA 1
ATOM 569 C C . ASP A 1 76 ? 17.309 -4.923 7.407 1.00 91.25 76 ASP A C 1
ATOM 571 O O . ASP A 1 76 ? 17.432 -3.765 7.802 1.00 91.25 76 ASP A O 1
ATOM 575 N N . HIS A 1 77 ? 18.358 -5.651 7.038 1.00 91.69 77 HIS A N 1
ATOM 576 C CA . HIS A 1 77 ? 19.732 -5.152 7.052 1.00 91.69 77 HIS A CA 1
ATOM 577 C C . HIS A 1 77 ? 20.628 -5.978 6.123 1.00 91.69 77 HIS A C 1
ATOM 579 O O . HIS A 1 77 ? 20.214 -6.949 5.489 1.00 91.69 77 HIS A O 1
ATOM 585 N N . ASN A 1 78 ? 21.907 -5.615 6.006 1.00 89.50 78 ASN A N 1
ATOM 586 C CA . ASN A 1 78 ? 22.842 -6.414 5.218 1.00 89.50 78 ASN A CA 1
ATOM 587 C C . ASN A 1 78 ? 23.031 -7.813 5.831 1.00 89.50 78 ASN A C 1
ATOM 589 O O . ASN A 1 78 ? 23.279 -7.935 7.025 1.00 89.50 78 ASN A O 1
ATOM 593 N N . ALA A 1 79 ? 23.060 -8.859 5.001 1.00 90.31 79 ALA A N 1
ATOM 594 C CA . ALA A 1 79 ? 23.303 -10.238 5.443 1.00 90.31 79 ALA A CA 1
ATOM 595 C C . ALA A 1 79 ? 24.686 -10.501 6.084 1.00 90.31 79 ALA A C 1
ATOM 597 O O . ALA A 1 79 ? 24.916 -11.591 6.604 1.00 90.31 79 ALA A O 1
ATOM 598 N N . ASN A 1 80 ? 25.629 -9.554 6.003 1.00 92.56 80 ASN A N 1
ATOM 599 C CA . ASN A 1 80 ? 26.922 -9.624 6.701 1.00 92.56 80 ASN A CA 1
ATOM 600 C C . ASN A 1 80 ? 26.939 -8.851 8.031 1.00 92.56 80 ASN A C 1
ATOM 602 O O . ASN A 1 80 ? 27.943 -8.911 8.746 1.00 92.56 80 ASN A O 1
ATOM 606 N N . ASP A 1 81 ? 25.873 -8.110 8.323 1.00 94.69 81 ASP A N 1
ATOM 607 C CA . ASP A 1 81 ? 25.657 -7.414 9.584 1.00 94.69 81 ASP A CA 1
ATOM 608 C C . ASP A 1 81 ? 24.696 -8.239 10.457 1.00 94.69 81 ASP A C 1
ATOM 610 O O . ASP A 1 81 ? 24.063 -9.178 9.976 1.00 94.69 81 ASP A O 1
ATOM 614 N N . ASP A 1 82 ? 24.639 -7.930 11.750 1.00 96.44 82 ASP A N 1
ATOM 615 C CA . ASP A 1 82 ? 23.794 -8.643 12.713 1.00 96.44 82 ASP A CA 1
ATOM 616 C C . ASP A 1 82 ? 23.227 -7.606 13.679 1.00 96.44 82 ASP A C 1
ATOM 618 O O . ASP A 1 82 ? 23.945 -7.127 14.573 1.00 96.44 82 ASP A O 1
ATOM 622 N N . PHE A 1 83 ? 22.008 -7.157 13.390 1.00 97.69 83 PHE A N 1
ATOM 623 C CA . PHE A 1 83 ? 21.305 -6.139 14.156 1.00 97.69 83 PHE A CA 1
ATOM 624 C C . PHE A 1 83 ? 20.071 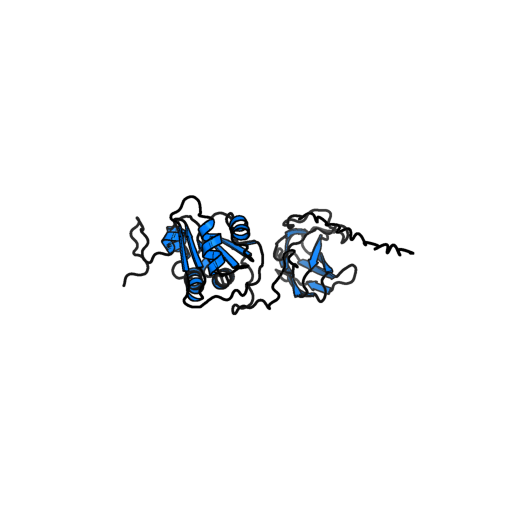-6.765 14.789 1.00 97.69 83 PHE A C 1
ATOM 626 O O . PHE A 1 83 ? 19.307 -7.441 14.119 1.00 97.69 83 PHE A O 1
ATOM 633 N N . ASP A 1 84 ? 19.890 -6.470 16.068 1.00 98.00 84 ASP A N 1
ATOM 634 C CA . ASP A 1 84 ? 18.824 -6.980 16.913 1.00 98.00 84 ASP A CA 1
ATOM 635 C C . ASP A 1 84 ? 17.792 -5.872 17.157 1.00 98.00 84 ASP A C 1
ATOM 637 O O . ASP A 1 84 ? 18.123 -4.679 17.148 1.00 98.00 84 ASP A O 1
ATOM 641 N N . TRP A 1 85 ? 16.564 -6.242 17.514 1.00 98.31 85 TRP A N 1
ATOM 642 C CA . TRP A 1 85 ? 15.577 -5.295 18.033 1.00 98.31 85 TRP A CA 1
ATOM 643 C C . TRP A 1 85 ? 14.947 -5.774 19.338 1.00 98.31 85 TRP A C 1
ATOM 645 O O . TRP A 1 85 ? 14.753 -6.962 19.586 1.00 98.31 85 TRP A O 1
ATOM 655 N N . ALA A 1 86 ? 14.559 -4.820 20.179 1.00 97.69 86 ALA A N 1
ATOM 656 C CA . ALA A 1 86 ? 13.772 -5.073 21.377 1.00 97.69 86 ALA A CA 1
ATOM 657 C C . ALA A 1 86 ? 12.614 -4.077 21.476 1.00 97.69 86 ALA A C 1
ATOM 659 O O . ALA A 1 86 ? 12.798 -2.869 21.325 1.00 97.69 86 ALA A O 1
ATOM 660 N N . LEU A 1 87 ? 11.421 -4.598 21.750 1.00 97.31 87 LEU A N 1
ATOM 661 C CA . LEU A 1 87 ? 10.192 -3.835 21.936 1.00 97.31 87 LEU A CA 1
ATOM 662 C C . LEU A 1 87 ? 9.923 -3.648 23.429 1.00 97.31 87 LEU A C 1
ATOM 664 O O . LEU A 1 87 ? 9.958 -4.610 24.194 1.00 97.31 87 LEU A O 1
ATOM 668 N N . TYR A 1 88 ? 9.581 -2.431 23.832 1.00 91.69 88 TYR A N 1
ATOM 669 C CA . TYR A 1 88 ? 9.270 -2.056 25.209 1.00 91.69 88 TYR A CA 1
ATOM 670 C C . TYR A 1 88 ? 7.876 -1.438 25.291 1.00 91.69 88 TYR A C 1
ATOM 672 O O . TYR A 1 88 ? 7.458 -0.704 24.396 1.00 91.69 88 TYR A O 1
ATOM 680 N N . GLN A 1 89 ? 7.171 -1.728 26.384 1.00 86.62 89 GLN A N 1
ATOM 681 C CA . GLN A 1 89 ? 5.925 -1.069 26.768 1.00 86.62 89 GLN A CA 1
ATOM 682 C C . GLN A 1 89 ? 6.215 -0.223 28.011 1.00 86.62 89 GLN A C 1
ATOM 684 O O . GLN A 1 89 ? 6.436 -0.799 29.076 1.00 86.62 89 GLN A O 1
ATOM 689 N N . GLU A 1 90 ? 6.206 1.108 27.883 1.00 68.31 90 GLU A N 1
ATOM 690 C CA . GLU A 1 90 ? 6.667 2.032 28.939 1.00 68.31 90 GLU A CA 1
ATOM 691 C C . GLU A 1 90 ? 8.136 1.775 29.370 1.00 68.31 90 GLU A C 1
ATOM 693 O O . GLU A 1 90 ? 8.836 0.926 28.816 1.00 68.31 90 GLU A O 1
ATOM 698 N N . THR A 1 91 ? 8.632 2.505 30.376 1.00 58.97 91 THR A N 1
ATOM 699 C CA . THR A 1 91 ? 9.955 2.235 30.965 1.00 58.97 91 THR A CA 1
ATOM 700 C C . THR A 1 91 ? 9.969 0.851 31.631 1.00 58.97 91 THR A C 1
ATOM 702 O O . THR A 1 91 ? 9.199 0.613 32.568 1.00 58.97 91 THR A O 1
ATOM 705 N N . GLY A 1 92 ? 10.857 -0.060 31.219 1.00 73.06 92 GLY A N 1
ATOM 706 C CA . GLY A 1 92 ? 10.896 -1.411 31.792 1.00 73.06 92 GLY A CA 1
ATOM 707 C C . GLY A 1 92 ? 11.691 -2.450 30.999 1.00 73.06 92 GLY A C 1
ATOM 708 O O . GLY A 1 92 ? 12.622 -2.128 30.266 1.00 73.06 92 GLY A O 1
ATOM 709 N N . ALA A 1 93 ? 11.356 -3.727 31.204 1.00 82.12 93 ALA A N 1
ATOM 710 C CA . ALA A 1 93 ? 11.929 -4.842 30.448 1.00 82.12 93 ALA A CA 1
ATOM 711 C C . ALA A 1 93 ? 11.289 -4.952 29.054 1.00 82.12 93 ALA A C 1
ATOM 713 O O . ALA A 1 93 ? 10.149 -4.530 28.862 1.00 82.12 93 ALA A O 1
ATOM 714 N N . ALA A 1 94 ? 12.011 -5.549 28.103 1.00 92.19 94 ALA A N 1
ATOM 715 C CA . ALA A 1 94 ? 11.476 -5.800 26.771 1.00 92.19 94 ALA A CA 1
ATOM 716 C C . ALA A 1 94 ? 10.289 -6.779 26.840 1.00 92.19 94 ALA A C 1
ATOM 718 O O . ALA A 1 94 ? 10.329 -7.771 27.573 1.00 92.19 94 ALA A O 1
ATOM 719 N N . VAL A 1 95 ? 9.234 -6.486 26.081 1.00 93.56 95 VAL A N 1
ATOM 720 C CA . VAL A 1 95 ? 8.037 -7.329 25.938 1.00 93.56 95 VAL A CA 1
ATOM 721 C C . VAL A 1 95 ? 8.145 -8.297 24.755 1.00 93.56 95 VAL A C 1
ATOM 723 O O . VAL A 1 95 ? 7.454 -9.314 24.738 1.00 93.56 95 VAL A O 1
ATOM 726 N N . ALA A 1 96 ? 9.024 -8.001 23.796 1.00 93.44 96 ALA A N 1
ATOM 727 C CA . ALA A 1 96 ? 9.443 -8.892 22.717 1.00 93.44 96 ALA A CA 1
ATOM 728 C C . ALA A 1 96 ? 10.843 -8.499 22.223 1.00 93.44 96 ALA A C 1
ATOM 730 O O . ALA A 1 96 ? 11.248 -7.346 22.375 1.00 93.44 96 ALA A O 1
ATOM 731 N N . GLU A 1 97 ? 11.563 -9.447 21.631 1.00 96.31 97 GLU A N 1
ATOM 732 C CA . GLU A 1 97 ? 12.892 -9.232 21.058 1.00 96.31 97 GLU A CA 1
ATOM 733 C C . GLU A 1 97 ? 13.111 -10.126 19.831 1.00 96.31 97 GLU A C 1
ATOM 735 O O . GLU A 1 97 ? 12.621 -11.260 19.786 1.00 96.31 97 GLU A O 1
ATOM 740 N N . GLY A 1 98 ? 13.846 -9.602 18.856 1.00 95.44 98 GLY A N 1
ATOM 741 C CA . GLY A 1 98 ? 14.555 -10.358 17.832 1.00 95.44 98 GLY A CA 1
ATOM 742 C C . GLY A 1 98 ? 16.046 -10.214 18.117 1.00 95.44 98 GLY A C 1
ATOM 743 O O . GLY A 1 98 ? 16.524 -9.093 18.257 1.00 95.44 98 GLY A O 1
ATOM 744 N N . ALA A 1 99 ? 16.731 -11.341 18.307 1.00 95.69 99 ALA A N 1
ATOM 745 C CA . ALA A 1 99 ? 18.177 -11.392 18.504 1.00 95.69 99 ALA A CA 1
ATOM 746 C C . ALA A 1 99 ? 18.772 -12.617 17.786 1.00 95.69 99 ALA A C 1
ATOM 748 O O . ALA A 1 99 ? 19.283 -13.568 18.398 1.00 95.69 99 ALA A O 1
ATOM 749 N N . THR A 1 100 ? 18.557 -12.666 16.478 1.00 93.25 100 THR A N 1
ATOM 750 C CA . THR A 1 100 ? 18.860 -13.765 15.565 1.00 93.25 100 THR A CA 1
ATOM 751 C C . THR A 1 100 ? 19.537 -13.218 14.321 1.00 93.25 100 THR A C 1
ATOM 753 O O . THR A 1 100 ? 19.235 -12.133 13.858 1.00 93.25 100 THR A O 1
ATOM 756 N N . SER A 1 101 ? 20.356 -14.040 13.670 1.00 91.06 101 SER A N 1
ATOM 757 C CA . SER A 1 101 ? 21.039 -13.650 12.434 1.00 91.06 101 SER A CA 1
ATOM 758 C C . SER A 1 101 ? 20.142 -13.712 11.179 1.00 91.06 101 SER A C 1
ATOM 760 O O . SER A 1 101 ? 20.629 -14.046 10.094 1.00 91.06 101 SER A O 1
ATOM 762 N N . ASN A 1 102 ? 18.821 -13.569 11.324 1.00 87.19 102 ASN A N 1
ATOM 763 C CA . ASN A 1 102 ? 17.875 -13.641 10.208 1.00 87.19 102 ASN A CA 1
ATOM 764 C C . ASN A 1 102 ? 17.798 -12.294 9.487 1.00 87.19 102 ASN A C 1
ATOM 766 O O . ASN A 1 102 ? 17.922 -11.254 10.112 1.00 87.19 102 ASN A O 1
ATOM 770 N N . VAL A 1 103 ? 17.538 -12.323 8.178 1.00 84.50 103 VAL A N 1
ATOM 771 C CA . VAL A 1 103 ? 17.367 -11.111 7.368 1.00 84.50 103 VAL A CA 1
ATOM 772 C C . VAL A 1 103 ? 16.133 -11.269 6.466 1.00 84.50 103 VAL A C 1
ATOM 774 O O . VAL A 1 103 ? 16.154 -12.128 5.576 1.00 84.50 103 VAL A O 1
ATOM 777 N N . PRO A 1 104 ? 15.055 -10.493 6.682 1.00 87.56 104 PRO A N 1
ATOM 778 C CA . PRO A 1 104 ? 14.877 -9.584 7.811 1.00 87.56 104 PRO A CA 1
ATOM 779 C C . PRO A 1 104 ? 14.728 -10.331 9.141 1.00 87.56 104 PRO A C 1
ATOM 781 O O . PRO A 1 104 ? 14.265 -11.478 9.187 1.00 87.56 104 PRO A O 1
ATOM 784 N N . GLU A 1 105 ? 15.059 -9.653 10.230 1.00 90.81 105 GLU A N 1
ATOM 785 C CA . GLU A 1 105 ? 14.716 -10.097 11.566 1.00 90.81 105 GLU A CA 1
ATOM 786 C C . GLU A 1 105 ? 13.305 -9.625 11.941 1.00 90.81 105 GLU A C 1
ATOM 788 O O . GLU A 1 105 ? 13.007 -8.434 12.011 1.00 90.81 105 GLU A O 1
ATOM 793 N N . THR A 1 106 ? 12.413 -10.582 12.203 1.00 89.19 106 THR A N 1
ATOM 794 C CA . THR A 1 106 ? 10.990 -10.309 12.431 1.00 89.19 106 THR A CA 1
ATOM 795 C C . THR A 1 106 ? 10.494 -10.854 13.761 1.00 89.19 106 THR A C 1
ATOM 797 O O . THR A 1 106 ? 10.924 -11.924 14.194 1.00 89.19 106 THR A O 1
ATOM 800 N N . GLY A 1 107 ? 9.485 -10.213 14.342 1.00 85.81 107 GLY A N 1
ATOM 801 C CA . GLY A 1 107 ? 8.705 -10.798 15.430 1.00 85.81 107 GLY A CA 1
ATOM 802 C C . GLY A 1 107 ? 7.463 -9.989 15.766 1.00 85.81 107 GLY A C 1
ATOM 803 O O . GLY A 1 107 ? 7.184 -8.959 15.159 1.00 85.81 107 GLY A O 1
ATOM 804 N N . SER A 1 108 ? 6.685 -10.492 16.721 1.00 82.62 108 SER A N 1
ATOM 805 C CA . SER A 1 108 ? 5.372 -9.935 17.045 1.00 82.62 108 SER A CA 1
ATOM 806 C C . SER A 1 108 ? 5.096 -9.933 18.543 1.00 82.62 108 SER A C 1
ATOM 808 O O . SER A 1 108 ? 5.469 -10.875 19.245 1.00 82.62 108 SER A O 1
ATOM 810 N N . TYR A 1 109 ? 4.337 -8.946 19.007 1.00 89.38 109 TYR A N 1
ATOM 811 C CA . TYR A 1 109 ? 3.785 -8.869 20.357 1.00 89.38 109 TYR A CA 1
ATOM 812 C C . TYR A 1 109 ? 2.316 -8.451 20.301 1.00 89.38 109 TYR A C 1
ATOM 814 O O . TYR A 1 109 ? 1.961 -7.553 19.552 1.00 89.38 109 TYR A O 1
ATOM 822 N N . THR A 1 110 ? 1.437 -9.053 21.102 1.00 85.50 110 THR A N 1
ATOM 823 C CA . THR A 1 110 ? 0.029 -8.625 21.161 1.00 85.50 110 THR A CA 1
ATOM 824 C C . THR A 1 110 ? -0.173 -7.608 22.280 1.00 85.50 110 THR A C 1
ATOM 826 O O . THR A 1 110 ? -0.287 -7.984 23.451 1.00 85.50 110 THR A O 1
ATOM 829 N N . ALA A 1 111 ? -0.278 -6.328 21.921 1.00 85.88 111 ALA A N 1
ATOM 830 C CA . ALA A 1 111 ? -0.591 -5.240 22.836 1.00 85.88 111 ALA A CA 1
ATOM 831 C C . ALA A 1 111 ? -1.936 -5.476 23.533 1.00 85.88 111 ALA A C 1
ATOM 833 O O . ALA A 1 111 ? -2.977 -5.608 22.891 1.00 85.88 111 ALA A O 1
ATOM 834 N N . GLN A 1 112 ? -1.909 -5.521 24.866 1.00 80.88 112 GLN A N 1
ATOM 835 C CA . GLN A 1 112 ? -3.094 -5.732 25.710 1.00 80.88 112 GLN A CA 1
ATOM 836 C C . GLN A 1 112 ? -3.730 -4.417 26.187 1.00 80.88 112 GLN A C 1
ATOM 838 O O . GLN A 1 112 ? -4.802 -4.430 26.789 1.00 80.88 112 GLN A O 1
ATOM 843 N N . ALA A 1 113 ? -3.065 -3.286 25.951 1.00 76.56 113 ALA A N 1
ATOM 844 C CA . ALA A 1 113 ? -3.526 -1.959 26.328 1.00 76.56 113 ALA A CA 1
ATOM 845 C C . ALA A 1 113 ? -3.032 -0.921 25.317 1.00 76.56 113 ALA A C 1
ATOM 847 O O . ALA A 1 113 ? -1.994 -1.108 24.685 1.00 76.56 113 ALA A O 1
ATOM 848 N N . THR A 1 114 ? -3.765 0.184 25.202 1.00 81.12 114 THR A N 1
ATOM 849 C CA . THR A 1 114 ? -3.310 1.369 24.472 1.00 81.12 114 THR A CA 1
ATOM 850 C C . THR A 1 114 ? -2.252 2.085 25.307 1.00 81.12 114 THR A C 1
ATOM 852 O O . THR A 1 114 ? -2.547 2.502 26.431 1.00 81.12 114 THR A O 1
ATOM 855 N N . SER A 1 115 ? -1.031 2.188 24.801 1.00 83.44 115 SER A N 1
ATOM 856 C CA . SER A 1 115 ? 0.097 2.818 25.489 1.00 83.44 115 SER A CA 1
ATOM 857 C C . SER A 1 115 ? 1.150 3.256 24.469 1.00 83.44 115 SER A C 1
ATOM 859 O O . SER A 1 115 ? 1.068 2.920 23.285 1.00 83.44 115 SER A O 1
ATOM 861 N N . THR A 1 116 ? 2.145 4.002 24.929 1.00 88.94 116 THR A N 1
ATOM 862 C CA . THR A 1 116 ? 3.341 4.297 24.143 1.00 88.94 116 THR A CA 1
ATOM 863 C C . THR A 1 116 ? 4.273 3.092 24.182 1.00 88.94 116 THR A C 1
ATOM 865 O O . THR A 1 116 ? 4.582 2.553 25.251 1.00 88.94 116 THR A O 1
ATOM 868 N N . TYR A 1 117 ? 4.727 2.682 23.006 1.00 93.88 117 TYR A N 1
ATOM 869 C CA . TYR A 1 117 ? 5.712 1.627 22.832 1.00 93.88 117 TYR A CA 1
ATOM 870 C C . TYR A 1 117 ? 7.002 2.207 22.267 1.00 93.88 117 TYR A C 1
ATOM 872 O O . TYR A 1 117 ? 7.000 3.238 21.588 1.00 93.88 117 TYR A O 1
ATOM 880 N N . TYR A 1 118 ? 8.100 1.513 22.548 1.00 96.00 118 TYR A N 1
ATOM 881 C CA . TYR A 1 118 ? 9.423 1.868 22.061 1.00 96.00 118 TYR A CA 1
ATOM 882 C C . TYR A 1 118 ? 10.059 0.674 21.368 1.00 96.00 118 TYR A C 1
ATOM 884 O O . TYR A 1 118 ? 10.023 -0.435 21.900 1.00 96.00 118 TYR A O 1
ATOM 892 N N . VAL A 1 119 ? 10.676 0.904 20.215 1.00 97.94 119 VAL A N 1
ATOM 893 C CA . VAL A 1 119 ? 11.576 -0.067 19.589 1.00 97.94 119 VAL A CA 1
ATOM 894 C C . VAL A 1 119 ? 12.991 0.449 19.748 1.00 97.94 119 VAL A C 1
ATOM 896 O O . VAL A 1 119 ? 13.284 1.602 19.441 1.00 97.94 119 VAL A O 1
ATOM 899 N N . LYS A 1 120 ? 13.853 -0.423 20.253 1.00 98.00 120 LYS A N 1
ATOM 900 C CA . LYS A 1 120 ? 15.287 -0.206 20.333 1.00 98.00 120 LYS A CA 1
ATOM 901 C C . LYS A 1 120 ? 15.960 -1.125 19.328 1.00 98.00 120 LYS A C 1
ATOM 903 O O . LYS A 1 120 ? 15.797 -2.340 19.450 1.00 98.00 120 LYS A O 1
ATOM 908 N N . VAL A 1 121 ? 16.729 -0.568 18.405 1.00 98.31 121 VAL A N 1
ATOM 909 C CA . VAL A 1 121 ? 17.580 -1.325 17.484 1.00 98.31 121 VAL A CA 1
ATOM 910 C C . VAL A 1 121 ? 19.000 -1.327 18.044 1.00 98.31 121 VAL A C 1
ATOM 912 O O . VAL A 1 121 ? 19.521 -0.296 18.470 1.00 98.31 121 VAL A O 1
ATOM 915 N N . THR A 1 122 ? 19.623 -2.498 18.119 1.00 97.69 122 THR A N 1
ATOM 916 C CA . THR A 1 122 ? 20.977 -2.661 18.657 1.00 97.69 122 THR A CA 1
ATOM 917 C C . THR A 1 122 ? 21.852 -3.470 17.734 1.00 97.69 122 THR A C 1
ATOM 919 O O . THR A 1 122 ? 21.413 -4.375 17.043 1.00 97.69 122 THR A O 1
ATOM 922 N N . ARG A 1 123 ? 23.146 -3.183 17.777 1.00 96.50 123 ARG A N 1
ATOM 923 C CA . ARG A 1 123 ? 24.140 -3.880 16.976 1.00 96.50 123 ARG A CA 1
ATOM 924 C C . ARG A 1 123 ? 24.759 -5.053 17.739 1.00 96.50 123 ARG A C 1
ATOM 926 O O . ARG A 1 123 ? 25.540 -4.821 18.669 1.00 96.50 123 ARG A O 1
ATOM 933 N N . TYR A 1 124 ? 24.581 -6.279 17.252 1.00 96.06 124 TYR A N 1
ATOM 934 C CA . TYR A 1 124 ? 25.407 -7.417 17.657 1.00 96.06 124 TYR A CA 1
ATOM 935 C C . TYR A 1 124 ? 26.761 -7.391 16.929 1.00 96.06 124 TYR A C 1
ATOM 937 O O . TYR A 1 124 ? 27.840 -7.320 17.539 1.00 96.06 124 TYR A O 1
ATOM 945 N N . SER A 1 125 ? 26.737 -7.346 15.595 1.00 96.12 125 SER A N 1
ATOM 946 C CA . SER A 1 125 ? 27.933 -7.275 14.749 1.00 96.12 125 SER A CA 1
ATOM 947 C C . SER A 1 125 ? 27.701 -6.420 13.493 1.00 96.12 125 SER A C 1
ATOM 949 O O . SER A 1 125 ? 26.656 -5.802 13.358 1.00 96.12 125 SER A O 1
ATOM 951 N N . GLY A 1 126 ? 28.702 -6.276 12.617 1.00 94.94 126 GLY A N 1
ATOM 952 C CA . GLY A 1 126 ? 28.538 -5.453 11.407 1.00 94.94 126 GLY A CA 1
ATOM 953 C C . GLY A 1 126 ? 28.637 -3.938 11.610 1.00 94.94 126 GLY A C 1
ATOM 954 O O . GLY A 1 126 ? 29.116 -3.506 12.653 1.00 94.94 126 GLY A O 1
ATOM 955 N N . THR A 1 127 ? 28.288 -3.139 10.607 1.00 94.56 127 THR A N 1
ATOM 956 C CA . THR A 1 127 ? 28.020 -1.682 10.657 1.00 94.56 127 THR A CA 1
ATOM 957 C C . THR A 1 127 ? 27.465 -1.307 9.293 1.00 94.56 127 THR A C 1
ATOM 959 O O . THR A 1 127 ? 28.092 -1.619 8.279 1.00 94.56 127 THR A O 1
ATOM 962 N N . GLY A 1 128 ? 26.357 -0.583 9.252 1.00 87.06 128 GLY A N 1
ATOM 963 C CA . GLY A 1 128 ? 25.684 -0.346 7.988 1.00 87.06 128 GLY A CA 1
ATOM 964 C C . GLY A 1 128 ? 24.252 0.101 8.170 1.00 87.06 128 GLY A C 1
ATOM 965 O O . GLY A 1 128 ? 23.842 0.474 9.263 1.00 87.06 128 GLY A O 1
ATOM 966 N N . TRP A 1 129 ? 23.531 0.085 7.060 1.00 96.25 129 TRP A N 1
ATOM 967 C CA . TRP A 1 129 ? 22.138 0.487 6.991 1.00 96.25 129 TRP A CA 1
ATOM 968 C C . TRP A 1 129 ? 21.216 -0.583 7.586 1.00 96.25 129 TRP A C 1
ATOM 970 O O . TRP A 1 129 ? 21.545 -1.773 7.563 1.00 96.25 129 TRP A O 1
ATOM 980 N N . TYR A 1 130 ? 20.045 -0.150 8.031 1.00 94.75 130 TYR A N 1
ATOM 981 C CA . TYR A 1 130 ? 18.889 -1.002 8.270 1.00 94.75 130 TYR A CA 1
ATOM 982 C C . TYR A 1 130 ? 17.610 -0.298 7.809 1.00 94.75 130 TYR A C 1
ATOM 984 O O . TYR A 1 130 ? 17.558 0.930 7.751 1.00 94.75 130 TYR A O 1
ATOM 992 N N . ASP A 1 131 ? 16.586 -1.085 7.506 1.00 93.62 131 ASP A N 1
ATOM 993 C CA . ASP A 1 131 ? 15.224 -0.620 7.264 1.00 93.62 131 ASP A CA 1
ATOM 994 C C . ASP A 1 131 ? 14.324 -1.196 8.365 1.00 93.62 131 ASP A C 1
ATOM 996 O O . ASP A 1 131 ? 14.107 -2.407 8.445 1.00 93.62 131 ASP A O 1
ATOM 1000 N N . LEU A 1 132 ? 13.800 -0.327 9.231 1.00 97.06 132 LEU A N 1
ATOM 1001 C CA . LEU A 1 132 ? 12.876 -0.702 10.300 1.00 97.06 132 LEU A CA 1
ATOM 1002 C C . LEU A 1 132 ? 11.438 -0.417 9.865 1.00 97.06 132 LEU A C 1
ATOM 1004 O O . LEU A 1 132 ? 11.095 0.714 9.534 1.00 97.06 132 LEU A O 1
ATOM 1008 N N . THR A 1 133 ? 10.570 -1.422 9.922 1.00 90.81 133 THR A N 1
ATOM 1009 C CA . THR A 1 133 ? 9.121 -1.251 9.757 1.00 90.81 133 THR A CA 1
ATOM 1010 C C . THR A 1 133 ? 8.402 -1.836 10.965 1.00 90.81 133 THR A C 1
ATOM 1012 O O . THR A 1 133 ? 8.633 -2.988 11.332 1.00 90.81 133 THR A O 1
ATOM 1015 N N . VAL A 1 134 ? 7.511 -1.052 11.574 1.00 92.12 134 VAL A N 1
ATOM 1016 C CA . VAL A 1 134 ? 6.663 -1.508 12.683 1.00 92.12 134 VAL A CA 1
ATOM 1017 C C . VAL A 1 134 ? 5.203 -1.370 12.272 1.00 92.12 134 VAL A C 1
ATOM 1019 O O . VAL A 1 134 ? 4.778 -0.296 11.860 1.00 92.12 134 VAL A O 1
ATOM 1022 N N . ASN A 1 135 ? 4.432 -2.448 12.366 1.00 85.44 135 ASN A N 1
ATOM 1023 C CA . ASN A 1 135 ? 2.996 -2.463 12.099 1.00 85.44 135 ASN A CA 1
ATOM 1024 C C . ASN A 1 135 ? 2.243 -2.606 13.421 1.00 85.44 135 ASN A C 1
ATOM 1026 O O . ASN A 1 135 ? 2.516 -3.523 14.189 1.00 85.44 135 ASN A O 1
ATOM 1030 N N . PHE A 1 136 ? 1.328 -1.692 13.716 1.00 85.62 136 PHE A N 1
ATOM 1031 C CA . PHE A 1 136 ? 0.565 -1.675 14.960 1.00 85.62 136 PHE A CA 1
ATOM 1032 C C . PHE A 1 136 ? -0.784 -0.973 14.790 1.00 85.62 136 PHE A C 1
ATOM 1034 O O . PHE A 1 136 ? -1.018 -0.234 13.833 1.00 85.62 136 PHE A O 1
ATOM 1041 N N . GLY A 1 137 ? -1.683 -1.208 15.749 1.00 71.25 137 GLY A N 1
ATOM 1042 C CA . GLY A 1 137 ? -2.986 -0.556 15.801 1.00 71.25 137 GLY A CA 1
ATOM 1043 C C . GLY A 1 137 ? -2.878 0.927 16.153 1.00 71.25 137 GLY A C 1
ATOM 1044 O O . GLY A 1 137 ? -2.773 1.286 17.332 1.00 71.25 137 GLY A O 1
ATOM 1045 N N . GLU A 1 138 ? -2.970 1.785 15.141 1.00 63.69 138 GLU A N 1
ATOM 1046 C CA . GLU A 1 138 ? -3.227 3.211 15.311 1.00 63.69 138 GLU A CA 1
ATOM 1047 C C . GLU A 1 138 ? -4.738 3.424 15.489 1.00 63.69 138 GLU A C 1
ATOM 1049 O O . GLU A 1 138 ? -5.570 3.150 14.629 1.00 63.69 138 GLU A O 1
ATOM 1054 N N . GLY A 1 139 ? -5.127 3.880 16.667 1.00 47.00 139 GLY A N 1
ATOM 1055 C CA . GLY A 1 139 ? -6.387 4.537 16.920 1.00 47.00 139 GLY A CA 1
ATOM 1056 C C . GLY A 1 139 ? -6.465 5.773 16.051 1.00 47.00 139 GLY A C 1
ATOM 1057 O O . GLY A 1 139 ? -5.933 6.830 16.384 1.00 47.00 139 GLY A O 1
ATOM 1058 N N . SER A 1 140 ? -7.179 5.624 14.944 1.00 39.28 140 SER A N 1
ATOM 1059 C CA . SER A 1 140 ? -7.651 6.719 14.128 1.00 39.28 140 SER A CA 1
ATOM 1060 C C . SER A 1 140 ? -8.269 7.772 15.041 1.00 39.28 140 SER A C 1
ATOM 1062 O O . SER A 1 140 ? -9.276 7.540 15.721 1.00 39.28 140 SER A O 1
ATOM 1064 N N . ASN A 1 141 ? -7.703 8.974 15.030 1.00 37.69 141 ASN A N 1
ATOM 1065 C CA . ASN A 1 141 ? -8.463 10.163 15.370 1.00 37.69 141 ASN A CA 1
ATOM 1066 C C . ASN A 1 141 ? -9.454 10.421 14.223 1.00 37.69 141 ASN A C 1
ATOM 1068 O O . ASN A 1 141 ? -9.283 11.350 13.448 1.00 37.69 141 ASN A O 1
ATOM 1072 N N . THR A 1 142 ? -10.424 9.523 14.064 1.00 31.45 142 THR A N 1
ATOM 1073 C CA . THR A 1 142 ? -11.607 9.583 13.197 1.00 31.45 142 THR A CA 1
ATOM 1074 C C . THR A 1 142 ? -12.442 8.360 13.561 1.00 31.45 142 THR A C 1
ATOM 1076 O O . THR A 1 142 ? -11.992 7.221 13.515 1.00 31.45 142 THR A O 1
ATOM 1079 N N . GLY A 1 143 ? -13.638 8.612 14.082 1.00 29.95 143 GLY A N 1
ATOM 1080 C CA . GLY A 1 143 ? -14.439 7.583 14.721 1.00 29.95 143 GLY A CA 1
ATOM 1081 C C . GLY A 1 143 ? -14.998 6.538 13.760 1.00 29.95 143 GLY A C 1
ATOM 1082 O O . GLY A 1 143 ? -15.505 6.874 12.698 1.00 29.95 143 GLY A O 1
ATOM 1083 N N . GLY A 1 144 ? -15.073 5.309 14.273 1.00 29.50 144 GLY A N 1
ATOM 1084 C CA . GLY A 1 144 ? -16.184 4.396 14.022 1.00 29.50 144 GLY A CA 1
ATOM 1085 C C . GLY A 1 144 ? -15.893 3.243 13.071 1.00 29.50 144 GLY A C 1
ATOM 1086 O O . GLY A 1 144 ? -15.977 3.412 11.867 1.00 29.50 144 GLY A O 1
ATOM 1087 N N . GLY A 1 145 ? -15.717 2.042 13.635 1.00 29.84 145 GLY A N 1
ATOM 1088 C CA . GLY A 1 145 ? -15.850 0.794 12.877 1.00 29.84 145 GLY A CA 1
ATOM 1089 C C . GLY A 1 145 ? -14.962 -0.342 13.365 1.00 29.84 145 GLY A C 1
ATOM 1090 O O . GLY A 1 145 ? -14.045 -0.746 12.674 1.00 29.84 145 GLY A O 1
ATOM 1091 N N . SER A 1 146 ? -15.223 -0.874 14.561 1.00 36.81 146 SER A N 1
ATOM 1092 C CA . SER A 1 146 ? -14.580 -2.107 15.026 1.00 36.81 146 SER A CA 1
ATOM 1093 C C . SER A 1 146 ? -15.224 -3.316 14.334 1.00 36.81 146 SER A C 1
ATOM 1095 O O . SER A 1 146 ? -16.415 -3.570 14.525 1.00 36.81 146 SER A O 1
ATOM 1097 N N . GLY A 1 147 ? -14.439 -4.060 13.556 1.00 35.03 147 GLY A N 1
ATOM 1098 C CA . GLY A 1 147 ? -14.794 -5.359 12.984 1.00 35.03 147 GLY A CA 1
ATOM 1099 C C . GLY A 1 147 ? -13.533 -6.065 12.487 1.00 35.03 147 GLY A C 1
ATOM 1100 O O . GLY A 1 147 ? -12.695 -5.446 11.853 1.00 35.03 147 GLY A O 1
ATOM 1101 N N . SER A 1 148 ? -13.355 -7.336 12.843 1.00 39.94 148 SER A N 1
ATOM 1102 C CA . SER A 1 148 ? -12.171 -8.149 12.538 1.00 39.94 148 SER A CA 1
ATOM 1103 C C . SER A 1 148 ? -11.850 -8.188 11.037 1.00 39.94 148 SER A C 1
ATOM 1105 O O . SER A 1 148 ? -12.660 -8.699 10.264 1.00 39.94 148 SER A O 1
ATOM 1107 N N . GLY A 1 149 ? -10.669 -7.682 10.670 1.00 47.41 149 GLY A N 1
ATOM 1108 C CA . GLY A 1 149 ? -10.189 -7.466 9.300 1.00 47.41 149 GLY A CA 1
ATOM 1109 C C . GLY A 1 149 ? -9.800 -8.727 8.529 1.00 47.41 149 GLY A C 1
ATOM 1110 O O . GLY A 1 149 ? -8.640 -8.917 8.179 1.00 47.41 149 GLY A O 1
ATOM 1111 N N . ASP A 1 150 ? -10.781 -9.574 8.247 1.00 56.34 150 ASP A N 1
ATOM 1112 C CA . ASP A 1 150 ? -10.716 -10.484 7.107 1.00 56.34 150 ASP A CA 1
ATOM 1113 C C . ASP A 1 150 ? -12.110 -10.532 6.467 1.00 56.34 150 ASP A C 1
ATOM 1115 O O . ASP A 1 150 ? -12.971 -11.325 6.862 1.00 56.34 150 ASP A O 1
ATOM 1119 N N . CYS A 1 151 ? -12.366 -9.643 5.503 1.00 68.12 151 CYS A N 1
ATOM 1120 C CA . CYS A 1 151 ? -13.650 -9.528 4.802 1.00 68.12 151 CYS A CA 1
ATOM 1121 C C . CYS A 1 151 ? -13.841 -10.633 3.743 1.00 68.12 151 CYS A C 1
ATOM 1123 O O . CYS A 1 151 ? -14.590 -10.471 2.780 1.00 68.12 151 CYS A O 1
ATOM 1125 N N . GLY A 1 152 ? -13.176 -11.779 3.931 1.00 72.94 152 GLY A N 1
ATOM 1126 C CA . GLY A 1 152 ? -13.130 -12.897 2.991 1.00 72.94 152 GLY A CA 1
ATOM 1127 C C . GLY A 1 152 ? -11.846 -12.964 2.159 1.00 72.94 152 GLY A C 1
ATOM 1128 O O . GLY A 1 152 ? -11.845 -13.646 1.133 1.00 72.94 152 GLY A O 1
ATOM 1129 N N . TYR A 1 153 ? -10.772 -12.297 2.590 1.00 76.81 153 TYR A N 1
ATOM 1130 C CA . TYR A 1 153 ? -9.538 -12.094 1.838 1.00 76.81 153 TYR A CA 1
ATOM 1131 C C . TYR A 1 153 ? -8.224 -12.566 2.463 1.00 76.81 153 TYR A C 1
ATOM 1133 O O . TYR A 1 153 ? -7.207 -12.314 1.852 1.00 76.81 153 TYR A O 1
ATOM 1141 N N . SER A 1 154 ? -8.124 -13.308 3.559 1.00 75.00 154 SER A N 1
ATOM 1142 C CA . SER A 1 154 ? -6.823 -13.604 4.203 1.00 75.00 154 SER A CA 1
ATOM 1143 C C . SER A 1 154 ? -5.998 -12.351 4.560 1.00 75.00 154 SER A C 1
ATOM 1145 O O . SER A 1 154 ? -6.273 -11.223 4.148 1.00 75.00 154 SER A O 1
ATOM 1147 N N . SER A 1 155 ? -4.964 -12.532 5.378 1.00 77.38 155 SER A N 1
ATOM 1148 C CA . SER A 1 155 ? -4.083 -11.430 5.768 1.00 77.38 155 SER A CA 1
ATOM 1149 C C . SER A 1 155 ? -3.352 -10.839 4.562 1.00 77.38 155 SER A C 1
ATOM 1151 O O . SER A 1 155 ? -2.825 -11.590 3.735 1.00 77.38 155 SER A O 1
ATOM 1153 N N . ARG A 1 156 ? -3.237 -9.508 4.530 1.00 79.62 156 ARG A N 1
ATOM 1154 C CA . ARG A 1 156 ? -2.444 -8.770 3.545 1.00 79.62 156 ARG A CA 1
ATOM 1155 C C . ARG A 1 156 ? -1.021 -9.341 3.433 1.00 79.62 156 ARG A C 1
ATOM 1157 O O . ARG A 1 156 ? -0.316 -9.375 4.443 1.00 79.62 156 ARG A O 1
ATOM 1164 N N . PRO A 1 157 ? -0.575 -9.781 2.240 1.00 81.25 157 PRO A N 1
ATOM 1165 C CA . PRO A 1 157 ? 0.798 -10.237 2.036 1.00 81.25 157 PRO A CA 1
ATOM 1166 C C . PRO A 1 157 ? 1.831 -9.142 2.334 1.00 81.25 157 PRO A C 1
ATOM 1168 O O . PRO A 1 157 ? 1.512 -7.956 2.369 1.00 81.25 157 PRO A O 1
ATOM 1171 N N . ALA A 1 158 ? 3.097 -9.521 2.509 1.00 76.56 158 ALA A N 1
ATOM 1172 C CA . ALA A 1 158 ? 4.177 -8.545 2.638 1.00 76.56 158 ALA A CA 1
ATOM 1173 C C . ALA A 1 158 ? 4.447 -7.852 1.290 1.00 76.56 158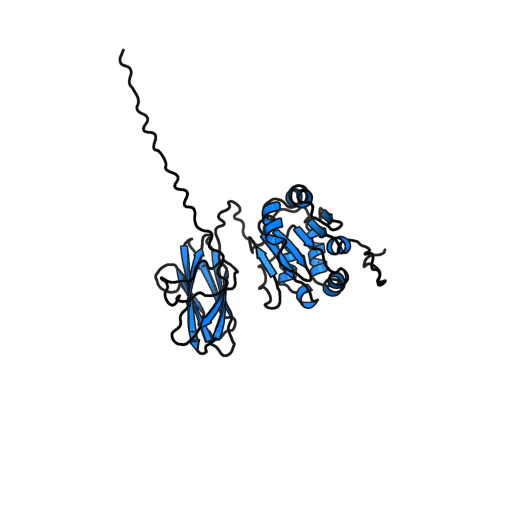 ALA A C 1
ATOM 1175 O O . ALA A 1 158 ? 4.518 -8.514 0.252 1.00 76.56 158 ALA A O 1
ATOM 1176 N N . LYS A 1 159 ? 4.639 -6.526 1.302 1.00 78.50 159 LYS A N 1
ATOM 1177 C CA . LYS A 1 159 ? 4.970 -5.762 0.092 1.00 78.50 159 LYS A CA 1
ATOM 1178 C C . LYS A 1 159 ? 6.347 -6.185 -0.443 1.00 78.50 159 LYS A C 1
ATOM 1180 O O . LYS A 1 159 ? 7.333 -6.062 0.285 1.00 78.50 159 LYS A O 1
ATOM 1185 N N . PRO A 1 160 ? 6.481 -6.567 -1.723 1.00 65.75 160 PRO A N 1
ATOM 1186 C CA . PRO A 1 160 ? 7.791 -6.815 -2.314 1.00 65.75 160 PRO A CA 1
ATOM 1187 C C . PRO A 1 160 ? 8.667 -5.553 -2.300 1.00 65.75 160 PRO A C 1
ATOM 1189 O O . PRO A 1 160 ? 8.206 -4.456 -2.628 1.00 65.75 160 PRO A O 1
ATOM 1192 N N . GLY A 1 161 ? 9.964 -5.698 -2.007 1.00 55.78 161 GLY A N 1
ATOM 1193 C CA . GLY A 1 161 ? 10.909 -4.568 -2.006 1.00 55.78 161 GLY A CA 1
ATOM 1194 C C . GLY A 1 161 ? 11.034 -3.865 -3.367 1.00 55.78 161 GLY A C 1
ATOM 1195 O O . GLY A 1 161 ? 11.233 -2.659 -3.437 1.00 55.78 161 GLY A O 1
ATOM 1196 N N . SER A 1 162 ? 10.831 -4.599 -4.467 1.00 72.88 162 SER A N 1
ATOM 1197 C CA . SER A 1 162 ? 10.865 -4.049 -5.834 1.00 72.88 162 SER A CA 1
ATOM 1198 C C . SER A 1 162 ? 9.581 -3.324 -6.263 1.00 72.88 162 SER A C 1
ATOM 1200 O O . SER A 1 162 ? 9.562 -2.682 -7.319 1.00 72.88 162 SER A O 1
ATOM 1202 N N . LEU A 1 163 ? 8.502 -3.433 -5.479 1.00 74.50 163 LEU A N 1
ATOM 1203 C CA . LEU A 1 163 ? 7.225 -2.789 -5.758 1.00 74.50 163 LEU A CA 1
ATOM 1204 C C . LEU A 1 163 ? 7.191 -1.395 -5.124 1.00 74.50 163 LEU A C 1
ATOM 1206 O O . LEU A 1 163 ? 7.303 -1.241 -3.904 1.00 74.50 163 LEU A O 1
ATOM 1210 N N . GLN A 1 164 ? 6.978 -0.388 -5.967 1.00 82.88 164 GLN A N 1
ATOM 1211 C CA . GLN A 1 164 ? 6.577 0.939 -5.517 1.00 82.88 164 GLN A CA 1
ATOM 1212 C C . GLN A 1 164 ? 5.069 0.904 -5.259 1.00 82.88 164 GLN A C 1
ATOM 1214 O O . GLN A 1 164 ? 4.278 0.781 -6.198 1.00 82.88 164 GLN A O 1
ATOM 1219 N N . ALA A 1 165 ? 4.707 0.962 -3.982 1.00 79.75 165 ALA A N 1
ATOM 1220 C CA . ALA A 1 165 ? 3.340 1.106 -3.514 1.00 79.75 165 ALA A CA 1
ATOM 1221 C C . ALA A 1 165 ? 3.301 2.234 -2.486 1.00 79.75 165 ALA A C 1
ATOM 1223 O O . ALA A 1 165 ? 4.220 2.358 -1.673 1.00 79.75 165 ALA A O 1
ATOM 1224 N N . TYR A 1 166 ? 2.251 3.038 -2.542 1.00 86.75 166 TYR A N 1
ATOM 1225 C CA . TYR A 1 166 ? 2.056 4.189 -1.674 1.00 86.75 166 TYR A CA 1
ATOM 1226 C C . TYR A 1 166 ? 0.680 4.055 -1.056 1.00 86.75 166 TYR A C 1
ATOM 1228 O O . TYR A 1 166 ? -0.318 4.272 -1.742 1.00 86.75 166 TYR A O 1
ATOM 1236 N N . LEU A 1 167 ? 0.631 3.649 0.205 1.00 86.44 167 LEU A N 1
ATOM 1237 C CA . LEU A 1 167 ? -0.607 3.492 0.951 1.00 86.44 167 LEU A CA 1
ATOM 1238 C C . LEU A 1 167 ? -0.825 4.722 1.830 1.00 86.44 167 LEU A C 1
ATOM 1240 O O . LEU A 1 167 ? 0.085 5.151 2.538 1.00 86.44 167 LEU A O 1
ATOM 1244 N N . GLN A 1 168 ? -2.038 5.257 1.804 1.00 82.44 168 GLN A N 1
ATOM 1245 C CA . GLN A 1 168 ? -2.489 6.300 2.710 1.00 82.44 168 GLN A CA 1
ATOM 1246 C C . GLN A 1 168 ? -3.825 5.880 3.325 1.00 82.44 168 GLN A C 1
ATOM 1248 O O . GLN A 1 168 ? -4.753 5.569 2.587 1.00 82.44 168 GLN A O 1
ATOM 1253 N N . GLY A 1 169 ? -3.933 5.899 4.655 1.00 82.00 169 GLY A N 1
ATOM 1254 C CA . GLY A 1 169 ? -5.112 5.405 5.376 1.00 82.00 169 GLY A CA 1
ATOM 1255 C C . GLY A 1 169 ? -4.909 3.996 5.943 1.00 82.00 169 GLY A C 1
ATOM 1256 O O . GLY A 1 169 ? -3.780 3.635 6.284 1.00 82.00 169 GLY A O 1
ATOM 1257 N N . GLY A 1 170 ? -5.992 3.227 6.083 1.00 78.00 170 GLY A N 1
ATOM 1258 C CA . GLY A 1 170 ? -5.965 1.874 6.646 1.00 78.00 170 GLY A CA 1
ATOM 1259 C C . GLY A 1 170 ? -5.190 0.863 5.793 1.00 78.00 170 GLY A C 1
ATOM 1260 O O . GLY A 1 170 ? -5.170 0.932 4.569 1.00 78.00 170 GLY A O 1
ATOM 1261 N N . SER A 1 171 ? -4.499 -0.083 6.437 1.00 74.88 171 SER A N 1
ATOM 1262 C CA . SER A 1 171 ? -3.799 -1.185 5.752 1.00 74.88 171 SER A CA 1
ATOM 1263 C C . SER A 1 171 ? -4.585 -2.494 5.734 1.00 74.88 171 SER A C 1
ATOM 1265 O O . SER A 1 171 ? -4.270 -3.379 4.931 1.00 74.88 171 SER A O 1
ATOM 1267 N N . ALA A 1 172 ? -5.585 -2.610 6.610 1.00 74.94 172 ALA A N 1
ATOM 1268 C CA . ALA A 1 172 ? -6.540 -3.704 6.639 1.00 74.94 172 ALA A CA 1
ATOM 1269 C C . ALA A 1 172 ? -7.676 -3.439 5.650 1.00 74.94 172 ALA A C 1
ATOM 1271 O O . ALA A 1 172 ? -7.980 -2.294 5.354 1.00 74.94 172 ALA A O 1
ATOM 1272 N N . ASP A 1 173 ? -8.293 -4.516 5.183 1.00 78.12 173 ASP A N 1
ATOM 1273 C CA . ASP A 1 173 ? -9.456 -4.448 4.307 1.00 78.12 173 ASP A CA 1
ATOM 1274 C C . ASP A 1 173 ? -10.678 -3.878 5.047 1.00 78.12 173 ASP A C 1
ATOM 1276 O O . ASP A 1 173 ? -11.020 -4.333 6.151 1.00 78.12 173 ASP A O 1
ATOM 1280 N N . SER A 1 174 ? -11.340 -2.900 4.439 1.00 81.94 174 SER A N 1
ATOM 1281 C CA . SER A 1 174 ? -12.590 -2.325 4.910 1.00 81.94 174 SER A CA 1
ATOM 1282 C C . SER A 1 174 ? -13.769 -3.156 4.413 1.00 81.94 174 SER A C 1
ATOM 1284 O O . SER A 1 174 ? -14.059 -3.238 3.224 1.00 81.94 174 SER A O 1
ATOM 1286 N N . CYS A 1 175 ? -14.506 -3.778 5.337 1.00 81.25 175 CYS A N 1
ATOM 1287 C CA . CYS A 1 175 ? -15.562 -4.742 5.003 1.00 81.25 175 CYS A CA 1
ATOM 1288 C C . CYS A 1 175 ? -16.872 -4.094 4.525 1.00 81.25 175 CYS A C 1
ATOM 1290 O O . CYS A 1 175 ? -17.960 -4.395 5.044 1.00 81.25 175 CYS A O 1
ATOM 1292 N N . ASN A 1 176 ? -16.798 -3.209 3.537 1.00 84.94 176 ASN A N 1
ATOM 1293 C CA . ASN A 1 176 ? -17.974 -2.604 2.944 1.00 84.94 176 ASN A CA 1
ATOM 1294 C C . ASN A 1 176 ? -18.842 -3.674 2.276 1.00 84.94 176 ASN A C 1
ATOM 1296 O O . ASN A 1 176 ? -18.393 -4.539 1.525 1.00 84.94 176 ASN A O 1
ATOM 1300 N N . THR A 1 177 ? -20.140 -3.642 2.577 1.00 83.38 177 THR A N 1
ATOM 1301 C CA . THR A 1 177 ? -21.078 -4.613 2.011 1.00 83.38 177 THR A CA 1
ATOM 1302 C C . THR A 1 177 ? -21.417 -4.225 0.577 1.00 83.38 177 THR A C 1
ATOM 1304 O O . THR A 1 177 ? -22.247 -3.347 0.343 1.00 83.38 177 THR A O 1
ATOM 1307 N N . LEU A 1 178 ? -20.800 -4.915 -0.377 1.00 87.94 178 LEU A N 1
ATOM 1308 C CA . LEU A 1 178 ? -21.121 -4.818 -1.797 1.00 87.94 178 LEU A CA 1
ATOM 1309 C C . LEU A 1 178 ? -22.202 -5.835 -2.187 1.00 87.94 178 LEU A C 1
ATOM 1311 O O . LEU A 1 178 ? -22.373 -6.877 -1.550 1.00 87.94 178 LEU A O 1
ATOM 1315 N N . THR A 1 179 ? -22.946 -5.537 -3.253 1.00 87.56 179 THR A N 1
ATOM 1316 C CA . THR A 1 179 ? -23.893 -6.496 -3.839 1.00 87.56 179 THR A CA 1
ATOM 1317 C C . THR A 1 179 ? -23.247 -7.147 -5.054 1.00 87.56 179 THR A C 1
ATOM 1319 O O . THR A 1 179 ? -23.017 -6.479 -6.059 1.00 87.56 179 THR A O 1
ATOM 1322 N N . ALA A 1 180 ? -22.966 -8.449 -4.960 1.00 85.00 180 ALA A N 1
ATOM 1323 C CA . ALA A 1 180 ? -22.394 -9.223 -6.059 1.00 85.00 180 ALA A CA 1
ATOM 1324 C C . ALA A 1 180 ? -23.198 -9.051 -7.362 1.00 85.00 180 ALA A C 1
ATOM 1326 O O . ALA A 1 180 ? -24.420 -8.874 -7.332 1.00 85.00 180 ALA A O 1
ATOM 1327 N N . ASP A 1 181 ? -22.495 -9.083 -8.495 1.00 82.88 181 ASP A N 1
ATOM 1328 C CA . ASP A 1 181 ? -23.018 -8.865 -9.850 1.00 82.88 181 ASP A CA 1
ATOM 1329 C C . ASP A 1 181 ? -23.646 -7.474 -10.093 1.00 82.88 181 ASP A C 1
ATOM 1331 O O . ASP A 1 181 ? -24.287 -7.244 -11.122 1.00 82.88 181 ASP A O 1
ATOM 1335 N N . GLN A 1 182 ? -23.460 -6.519 -9.175 1.00 88.75 182 GLN A N 1
ATOM 1336 C CA . GLN A 1 182 ? -23.870 -5.117 -9.339 1.00 88.75 182 GLN A CA 1
ATOM 1337 C C . GLN A 1 182 ? -22.675 -4.172 -9.491 1.00 88.75 182 GLN A C 1
ATOM 1339 O O . GLN A 1 182 ? -22.727 -3.023 -9.053 1.00 88.75 182 GLN A O 1
ATOM 1344 N N . GLY A 1 183 ? -21.598 -4.651 -10.117 1.00 91.25 183 GLY A N 1
ATOM 1345 C CA . GLY A 1 183 ? -20.431 -3.835 -10.426 1.00 91.25 183 GLY A CA 1
ATOM 1346 C C . GLY A 1 183 ? -20.779 -2.637 -11.305 1.00 91.25 183 GLY A C 1
ATOM 1347 O O . GLY A 1 183 ? -21.682 -2.693 -12.147 1.00 91.25 183 GLY A O 1
ATOM 1348 N N . ALA A 1 184 ? -20.048 -1.540 -11.127 1.00 91.31 184 ALA A N 1
ATOM 1349 C CA . ALA A 1 184 ? -20.205 -0.344 -11.948 1.00 91.31 184 ALA A CA 1
ATOM 1350 C C . ALA A 1 184 ? -18.875 0.105 -12.555 1.00 91.31 184 ALA A C 1
ATOM 1352 O O . ALA A 1 184 ? -17.797 -0.182 -12.038 1.00 91.31 184 ALA A O 1
ATOM 1353 N N . VAL A 1 185 ? -18.966 0.835 -13.669 1.00 92.44 185 VAL A N 1
ATOM 1354 C CA . VAL A 1 185 ? -17.799 1.401 -14.349 1.00 92.44 185 VAL A CA 1
ATOM 1355 C C . VAL A 1 185 ? -17.815 2.922 -14.342 1.00 92.44 185 VAL A C 1
ATOM 1357 O O . VAL A 1 185 ? -18.855 3.541 -14.581 1.00 92.44 185 VAL A O 1
ATOM 1360 N N . LEU A 1 186 ? -16.649 3.530 -14.117 1.00 92.31 186 LEU A N 1
ATOM 1361 C CA . LEU A 1 186 ? -16.451 4.976 -14.238 1.00 92.31 186 LEU A CA 1
ATOM 1362 C C . LEU A 1 186 ? -15.476 5.301 -15.375 1.00 92.31 186 LEU A C 1
ATOM 1364 O O . LEU A 1 186 ? -14.266 5.158 -15.243 1.00 92.31 186 LEU A O 1
ATOM 1368 N N . LEU A 1 187 ? -16.014 5.770 -16.498 1.00 90.81 187 LEU A N 1
ATOM 1369 C CA . LEU A 1 187 ? -15.255 6.067 -17.712 1.00 90.81 187 LEU A CA 1
ATOM 1370 C C . LEU A 1 187 ? -15.013 7.579 -17.838 1.00 90.81 187 LEU A C 1
ATOM 1372 O O . LEU A 1 187 ? -15.968 8.335 -18.031 1.00 90.81 187 LEU A O 1
ATOM 1376 N N . MET A 1 188 ? -13.754 8.026 -17.766 1.00 91.12 188 MET A N 1
ATOM 1377 C CA . MET A 1 188 ? -13.380 9.428 -18.001 1.00 91.12 188 MET A CA 1
ATOM 1378 C C . MET A 1 188 ? -12.507 9.586 -19.254 1.00 91.12 188 MET A C 1
ATOM 1380 O O . MET A 1 188 ? -11.462 8.959 -19.402 1.00 91.12 188 MET A O 1
ATOM 1384 N N . GLY A 1 189 ? -12.906 10.480 -20.162 1.00 86.50 189 GLY A N 1
ATOM 1385 C CA . GLY A 1 189 ? -12.248 10.671 -21.464 1.00 86.50 189 GLY A CA 1
ATOM 1386 C C . GLY A 1 189 ? -10.851 11.310 -21.431 1.00 86.50 189 GLY A C 1
ATOM 1387 O O . GLY A 1 189 ? -10.276 11.533 -22.493 1.00 86.50 189 GLY A O 1
ATOM 1388 N N . GLY A 1 190 ? -10.305 11.614 -20.250 1.00 82.19 190 GLY A N 1
ATOM 1389 C CA . GLY A 1 190 ? -9.083 12.399 -20.075 1.00 82.19 190 GLY A CA 1
ATOM 1390 C C . GLY A 1 190 ? -9.343 13.899 -19.893 1.00 82.19 190 GLY A C 1
ATOM 1391 O O . GLY A 1 190 ? -10.443 14.397 -20.129 1.00 82.19 190 GLY A O 1
ATOM 1392 N N . GLY A 1 191 ? -8.308 14.623 -19.462 1.00 84.06 191 GLY A N 1
ATOM 1393 C CA . GLY A 1 191 ? -8.413 16.018 -19.024 1.00 84.06 191 GLY A CA 1
ATOM 1394 C C . GLY A 1 191 ? -8.493 16.119 -17.502 1.00 84.06 191 GLY A C 1
ATOM 1395 O O . GLY A 1 191 ? -7.947 15.271 -16.804 1.00 84.06 191 GLY A O 1
ATOM 1396 N N . SER A 1 192 ? -9.132 17.171 -16.989 1.00 86.50 192 SER A N 1
ATOM 1397 C CA . SER A 1 192 ? -9.389 17.288 -15.552 1.00 86.50 192 SER A CA 1
ATOM 1398 C C . SER A 1 192 ? -10.395 16.233 -15.107 1.00 86.50 192 SER A C 1
ATOM 1400 O O . SER A 1 192 ? -11.433 16.062 -15.752 1.00 86.50 192 SER A O 1
ATOM 1402 N N . ASP A 1 193 ? -10.099 15.565 -13.998 1.00 90.31 193 ASP A N 1
ATOM 1403 C CA . ASP A 1 193 ? -11.024 14.607 -13.412 1.00 90.31 193 ASP A CA 1
ATOM 1404 C C . ASP A 1 193 ? -12.285 15.308 -12.878 1.00 90.31 193 ASP A C 1
ATOM 1406 O O . ASP A 1 193 ? -12.294 16.510 -12.593 1.00 90.31 193 ASP A O 1
ATOM 1410 N N . VAL A 1 194 ? -13.387 14.560 -12.799 1.00 91.12 194 VAL A N 1
ATOM 1411 C CA . VAL A 1 194 ? -14.700 15.097 -12.420 1.00 91.12 194 VAL A CA 1
ATOM 1412 C C . VAL A 1 194 ? -15.012 14.717 -10.979 1.00 91.12 194 VAL A C 1
ATOM 1414 O O . VAL A 1 194 ? -15.501 13.619 -10.719 1.00 91.12 194 VAL A O 1
ATOM 1417 N N . ASP A 1 195 ? -14.801 15.646 -10.047 1.00 91.50 195 ASP A N 1
ATOM 1418 C CA . ASP A 1 195 ? -14.970 15.425 -8.603 1.00 91.50 195 ASP A CA 1
ATOM 1419 C C . ASP A 1 195 ? -16.317 14.783 -8.229 1.00 91.50 195 ASP A C 1
ATOM 1421 O O . ASP A 1 195 ? -16.401 13.881 -7.389 1.00 91.50 195 ASP A O 1
ATOM 1425 N N . GLN A 1 196 ? -17.404 15.236 -8.862 1.00 90.50 196 GLN A N 1
ATOM 1426 C CA . GLN A 1 196 ? -18.754 14.734 -8.594 1.00 90.50 196 GLN A CA 1
ATOM 1427 C C . GLN A 1 196 ? -18.952 13.285 -9.043 1.00 90.50 196 GLN A C 1
ATOM 1429 O O . GLN A 1 196 ? -19.888 12.634 -8.578 1.00 90.50 196 GLN A O 1
ATOM 1434 N N . ALA A 1 197 ? -18.117 12.767 -9.942 1.00 90.50 197 ALA A N 1
ATOM 1435 C CA . ALA A 1 197 ? -18.168 11.362 -10.305 1.00 90.50 197 ALA A CA 1
ATOM 1436 C C . ALA A 1 197 ? -17.670 10.489 -9.146 1.00 90.50 197 ALA A C 1
ATOM 1438 O O . ALA A 1 197 ? -18.357 9.543 -8.773 1.00 90.50 197 ALA A O 1
ATOM 1439 N N . PHE A 1 198 ? -16.557 10.848 -8.506 1.00 92.75 198 PHE A N 1
ATOM 1440 C CA . PHE A 1 198 ? -16.063 10.119 -7.336 1.00 92.75 198 PHE A CA 1
ATOM 1441 C C . PHE A 1 198 ? -16.984 10.307 -6.124 1.00 92.75 198 PHE A C 1
ATOM 1443 O O . PHE A 1 198 ? -17.529 9.338 -5.602 1.00 92.75 198 PHE A O 1
ATOM 1450 N N . SER A 1 199 ? -17.242 11.558 -5.733 1.00 88.00 199 SER A N 1
ATOM 1451 C CA . SER A 1 199 ? -17.973 11.880 -4.496 1.00 88.00 199 SER A CA 1
ATOM 1452 C C . SER A 1 199 ? -19.465 11.524 -4.533 1.00 88.00 199 SER A C 1
ATOM 1454 O O . SER A 1 199 ? -20.002 11.028 -3.549 1.00 88.00 199 SER A O 1
ATOM 1456 N N . ASN A 1 200 ? -20.161 11.735 -5.660 1.00 85.75 200 ASN A N 1
ATOM 1457 C CA . ASN A 1 200 ? -21.615 11.522 -5.724 1.00 85.75 200 ASN A CA 1
ATOM 1458 C C . ASN A 1 200 ? -22.022 10.214 -6.408 1.00 85.75 200 ASN A C 1
ATOM 1460 O O . ASN A 1 200 ? -23.196 9.841 -6.327 1.00 85.75 200 ASN A O 1
ATOM 1464 N N . ARG A 1 201 ? -21.123 9.548 -7.144 1.00 89.31 201 ARG A N 1
ATOM 1465 C CA . ARG A 1 201 ? -21.437 8.273 -7.812 1.00 89.31 201 ARG A CA 1
ATOM 1466 C C . ARG A 1 201 ? -20.685 7.128 -7.169 1.00 89.31 201 ARG A C 1
ATOM 1468 O O . ARG A 1 201 ? -21.344 6.252 -6.626 1.00 89.31 201 ARG A O 1
ATOM 1475 N N . VAL A 1 202 ? -19.353 7.165 -7.183 1.00 93.88 202 VAL A N 1
ATOM 1476 C CA . VAL A 1 202 ? -18.538 6.062 -6.654 1.00 93.88 202 VAL A CA 1
ATOM 1477 C C . VAL A 1 202 ? -18.774 5.892 -5.161 1.00 93.88 202 VAL A C 1
ATOM 1479 O O . VAL A 1 202 ? -19.254 4.839 -4.768 1.00 93.88 202 VAL A O 1
ATOM 1482 N N . ALA A 1 203 ? -18.561 6.928 -4.344 1.00 91.62 203 ALA A N 1
ATOM 1483 C CA . ALA A 1 203 ? -18.723 6.826 -2.890 1.00 91.62 203 ALA A CA 1
ATOM 1484 C C . ALA A 1 203 ? -20.147 6.404 -2.468 1.00 91.62 203 ALA A C 1
ATOM 1486 O O . ALA A 1 203 ? -20.323 5.646 -1.522 1.00 91.62 203 ALA A O 1
ATOM 1487 N N . ASN A 1 204 ? -21.179 6.820 -3.213 1.00 88.69 204 ASN A N 1
ATOM 1488 C CA . ASN A 1 204 ? -22.556 6.370 -2.972 1.00 88.69 204 ASN A CA 1
ATOM 1489 C C . ASN A 1 204 ? -22.807 4.907 -3.376 1.00 88.69 204 ASN A C 1
ATOM 1491 O O . ASN A 1 204 ? -23.753 4.303 -2.875 1.00 88.69 204 ASN A O 1
ATOM 1495 N N . HIS A 1 205 ? -22.015 4.360 -4.301 1.00 90.56 205 HIS A N 1
ATOM 1496 C CA . HIS A 1 205 ? -22.105 2.970 -4.751 1.00 90.56 205 HIS A CA 1
ATOM 1497 C C . HIS A 1 205 ? -21.346 2.028 -3.817 1.00 90.56 205 HIS A C 1
ATOM 1499 O O . HIS A 1 205 ? -21.891 1.008 -3.412 1.00 90.56 205 HIS A O 1
ATOM 1505 N N . VAL A 1 206 ? -20.107 2.382 -3.463 1.00 92.56 206 VAL A N 1
ATOM 1506 C CA . VAL A 1 206 ? -19.221 1.529 -2.652 1.00 92.56 206 VAL A CA 1
ATOM 1507 C C . VAL A 1 206 ? -19.379 1.719 -1.144 1.00 92.56 206 VAL A C 1
ATOM 1509 O O . VAL A 1 206 ? -18.905 0.894 -0.370 1.00 92.56 206 VAL A O 1
ATOM 1512 N N . GLY A 1 207 ? -20.057 2.786 -0.720 1.00 86.62 207 GLY A N 1
ATOM 1513 C CA . GLY A 1 207 ? -20.203 3.148 0.686 1.00 86.62 207 GLY A CA 1
ATOM 1514 C C . GLY A 1 207 ? -19.074 4.044 1.206 1.00 86.62 207 GLY A C 1
ATOM 1515 O O . GLY A 1 207 ? -18.063 4.278 0.547 1.00 86.62 207 GLY A O 1
ATOM 1516 N N . SER A 1 208 ? -19.278 4.589 2.406 1.00 82.62 208 SER A N 1
ATOM 1517 C CA . SER A 1 208 ? -18.269 5.372 3.131 1.00 82.62 208 SER A CA 1
ATOM 1518 C C . SER A 1 208 ? -17.152 4.477 3.661 1.00 82.62 208 SER A C 1
ATOM 1520 O O . SER A 1 208 ? -17.434 3.334 4.006 1.00 82.62 208 SER A O 1
ATOM 1522 N N 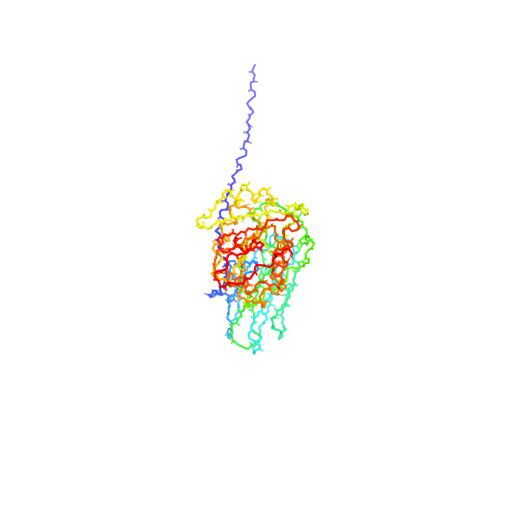. GLY A 1 209 ? -15.932 5.005 3.806 1.00 83.19 209 GLY A N 1
ATOM 1523 C CA . GLY A 1 209 ? -14.814 4.214 4.330 1.00 83.19 209 GLY A CA 1
ATOM 1524 C C . GLY A 1 209 ? -14.422 3.066 3.399 1.00 83.19 209 GLY A C 1
ATOM 1525 O O . GLY A 1 209 ? -14.047 2.006 3.866 1.00 83.19 209 GLY A O 1
ATOM 1526 N N . ALA A 1 210 ? -14.603 3.240 2.091 1.00 91.25 210 ALA A N 1
ATOM 1527 C CA . ALA A 1 210 ? -14.186 2.262 1.095 1.00 91.25 210 ALA A CA 1
ATOM 1528 C C . ALA A 1 210 ? -12.664 2.259 0.927 1.00 91.25 210 ALA A C 1
ATOM 1530 O O . ALA A 1 210 ? -12.041 3.319 1.050 1.00 91.25 210 ALA A O 1
ATOM 1531 N N . ASP A 1 211 ? -12.109 1.115 0.549 1.00 96.25 211 ASP A N 1
ATOM 1532 C CA . ASP A 1 211 ? -10.735 1.009 0.083 1.00 96.25 211 ASP A CA 1
ATOM 1533 C C . ASP A 1 211 ? -10.642 1.327 -1.407 1.00 96.25 211 ASP A C 1
ATOM 1535 O O . ASP A 1 211 ? -11.426 0.849 -2.242 1.00 96.25 211 ASP A O 1
ATOM 1539 N N . VAL A 1 212 ? -9.663 2.164 -1.746 1.00 98.31 212 VAL A N 1
ATOM 1540 C CA . VAL A 1 212 ? -9.425 2.621 -3.112 1.00 98.31 212 VAL A CA 1
ATOM 1541 C C . VAL A 1 212 ? -8.032 2.210 -3.560 1.00 98.31 212 VAL A C 1
ATOM 1543 O O . VAL A 1 212 ? -7.036 2.568 -2.944 1.00 98.31 212 VAL A O 1
ATOM 1546 N N . VAL A 1 213 ? -7.934 1.540 -4.702 1.00 98.69 213 VAL A N 1
ATOM 1547 C CA . VAL A 1 213 ? -6.646 1.221 -5.324 1.00 98.69 213 VAL A CA 1
ATOM 1548 C C . VAL A 1 213 ? -6.486 1.985 -6.625 1.00 98.69 213 VAL A C 1
ATOM 1550 O O . VAL A 1 213 ? -7.318 1.912 -7.526 1.00 98.69 213 VAL A O 1
ATOM 1553 N N . VAL A 1 214 ? -5.378 2.704 -6.748 1.00 98.69 214 VAL A N 1
ATOM 1554 C CA . VAL A 1 214 ? -4.974 3.433 -7.944 1.00 98.69 214 VAL A CA 1
ATOM 1555 C C . VAL A 1 214 ? -3.903 2.634 -8.680 1.00 98.69 214 VAL A C 1
ATOM 1557 O O . VAL A 1 214 ? -2.810 2.399 -8.167 1.00 98.69 214 VAL A O 1
ATOM 1560 N N . LEU A 1 215 ? -4.186 2.249 -9.921 1.00 98.31 215 LEU A N 1
ATOM 1561 C CA . LEU A 1 215 ? -3.268 1.469 -10.748 1.00 98.31 215 LEU A CA 1
ATOM 1562 C C . LEU A 1 215 ? -2.546 2.348 -11.766 1.00 98.31 215 LEU A C 1
ATOM 1564 O O . LEU A 1 215 ? -3.163 3.145 -12.483 1.00 98.31 215 LEU A O 1
ATOM 1568 N N . ARG A 1 216 ? -1.224 2.169 -11.840 1.00 97.50 216 ARG A N 1
ATOM 1569 C CA . ARG A 1 216 ? -0.307 2.893 -12.729 1.00 97.50 216 ARG A CA 1
ATOM 1570 C C . ARG A 1 216 ? 0.809 1.973 -13.231 1.00 97.50 216 ARG A C 1
ATOM 1572 O O . ARG A 1 216 ? 1.161 1.002 -12.573 1.00 97.50 216 ARG A O 1
ATOM 1579 N N . THR A 1 217 ? 1.417 2.303 -14.369 1.00 93.81 217 THR A N 1
ATOM 1580 C CA . THR A 1 217 ? 2.698 1.719 -14.834 1.00 93.81 217 THR A CA 1
ATOM 1581 C C . THR A 1 217 ? 3.876 2.666 -14.614 1.00 93.81 217 THR A C 1
ATOM 1583 O O . THR A 1 217 ? 5.025 2.268 -14.740 1.00 93.81 217 THR A O 1
ATOM 1586 N N . SER A 1 218 ? 3.617 3.931 -14.283 1.00 89.62 218 SER A N 1
ATOM 1587 C CA . SER A 1 218 ? 4.636 4.939 -13.985 1.00 89.62 218 SER A CA 1
ATOM 1588 C C . SER A 1 218 ? 4.039 6.105 -13.187 1.00 89.62 218 SER A C 1
ATOM 1590 O O . SER A 1 218 ? 2.818 6.231 -13.053 1.00 89.62 218 SER A O 1
ATOM 1592 N N . GLY A 1 219 ? 4.901 6.985 -12.676 1.00 91.00 219 GLY A N 1
ATOM 1593 C CA . GLY A 1 219 ? 4.498 8.186 -11.943 1.00 91.00 219 GLY A CA 1
ATOM 1594 C C . GLY A 1 219 ? 4.533 8.000 -10.429 1.00 91.00 219 GLY A C 1
ATOM 1595 O O . GLY A 1 219 ? 5.395 7.298 -9.912 1.00 91.00 219 GLY A O 1
ATOM 1596 N N . THR A 1 220 ? 3.627 8.686 -9.733 1.00 89.75 220 THR A N 1
ATOM 1597 C CA . THR A 1 220 ? 3.589 8.778 -8.266 1.00 89.75 220 THR A CA 1
ATOM 1598 C C . THR A 1 220 ? 2.173 8.536 -7.735 1.00 89.75 220 THR A C 1
ATOM 1600 O O . THR A 1 220 ? 1.225 8.326 -8.496 1.00 89.75 220 THR A O 1
ATOM 1603 N N . ASP A 1 221 ? 2.024 8.654 -6.426 1.00 91.38 221 ASP A N 1
ATOM 1604 C C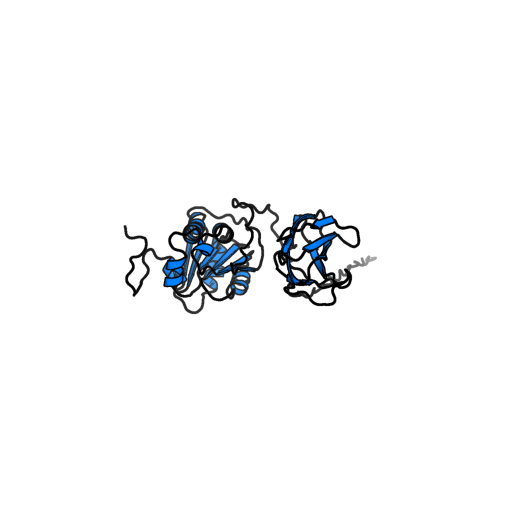A . ASP A 1 221 ? 0.804 8.624 -5.617 1.00 91.38 221 ASP A CA 1
ATOM 1605 C C . ASP A 1 221 ? -0.070 9.885 -5.702 1.00 91.38 221 ASP A C 1
ATOM 1607 O O . ASP A 1 221 ? -0.879 10.147 -4.820 1.00 91.38 221 ASP A O 1
ATOM 1611 N N . ALA A 1 222 ? 0.023 10.663 -6.784 1.00 91.31 222 ALA A N 1
ATOM 1612 C CA . ALA A 1 222 ? -0.669 11.952 -6.919 1.00 91.31 222 ALA A CA 1
ATOM 1613 C C . ALA A 1 222 ? -2.212 11.892 -6.790 1.00 91.31 222 ALA A C 1
ATOM 1615 O O . ALA A 1 222 ? -2.855 12.936 -6.707 1.00 91.31 222 ALA A O 1
ATOM 1616 N N . TYR A 1 223 ? -2.811 10.695 -6.812 1.00 95.38 223 TYR A N 1
ATOM 1617 C CA . TYR A 1 223 ? -4.243 10.493 -6.575 1.00 95.38 223 TYR A CA 1
ATOM 1618 C C . TYR A 1 223 ? -4.602 10.231 -5.108 1.00 95.38 223 TYR A C 1
ATOM 1620 O O . TYR A 1 223 ? -5.769 10.411 -4.774 1.00 95.38 223 TYR A O 1
ATOM 1628 N N . ASN A 1 224 ? -3.657 9.823 -4.256 1.00 94.50 224 ASN A N 1
ATOM 1629 C CA . ASN A 1 224 ? -3.947 9.342 -2.904 1.00 94.50 224 ASN A CA 1
ATOM 1630 C C . ASN A 1 224 ? -4.639 10.412 -2.058 1.00 94.50 224 ASN A C 1
ATOM 1632 O O . ASN A 1 224 ? -5.816 10.258 -1.737 1.00 94.50 224 ASN A O 1
ATOM 1636 N N . ASP A 1 225 ? -3.961 11.537 -1.813 1.00 90.19 225 ASP A N 1
ATOM 1637 C CA . ASP A 1 225 ? -4.518 12.655 -1.041 1.00 90.19 225 ASP A CA 1
ATOM 1638 C C . ASP A 1 225 ? -5.857 13.135 -1.618 1.00 90.19 225 ASP A C 1
ATOM 1640 O O . ASP A 1 225 ? -6.806 13.428 -0.889 1.00 90.19 225 ASP A O 1
ATOM 1644 N N . TYR A 1 226 ? -5.947 13.229 -2.946 1.00 95.06 226 TYR A N 1
ATOM 1645 C CA . TYR A 1 226 ? -7.141 13.718 -3.625 1.00 95.06 226 TYR A CA 1
ATOM 1646 C C . TYR A 1 226 ? -8.341 12.782 -3.424 1.00 95.06 226 TYR A C 1
ATOM 1648 O O . TYR A 1 226 ? -9.396 13.244 -2.987 1.00 95.06 226 TYR A O 1
ATOM 1656 N N . LEU A 1 227 ? -8.195 11.483 -3.702 1.00 95.56 227 LEU A N 1
ATOM 1657 C CA . LEU A 1 227 ? -9.291 10.516 -3.599 1.00 95.56 227 LEU A CA 1
ATOM 1658 C C . LEU A 1 227 ? -9.652 10.208 -2.145 1.00 95.56 227 LEU A C 1
ATOM 1660 O O . LEU A 1 227 ? -10.840 10.080 -1.849 1.00 95.56 227 LEU A O 1
ATOM 1664 N N . LEU A 1 228 ? -8.667 10.178 -1.241 1.00 91.31 228 LEU A N 1
ATOM 1665 C CA . LEU A 1 228 ? -8.891 9.909 0.179 1.00 91.31 228 LEU A CA 1
ATOM 1666 C C . LEU A 1 228 ? -9.848 10.951 0.761 1.00 91.31 228 LEU A C 1
ATOM 1668 O O . LEU A 1 228 ? -10.888 10.614 1.329 1.00 91.31 228 LEU A O 1
ATOM 1672 N N . ASN A 1 229 ? -9.537 12.228 0.525 1.00 89.56 229 ASN A N 1
ATOM 1673 C CA . ASN A 1 229 ? -10.345 13.347 0.998 1.00 89.56 229 ASN A CA 1
ATOM 1674 C C . ASN A 1 229 ? -11.676 13.466 0.248 1.00 89.56 229 ASN A C 1
ATOM 1676 O O . ASN A 1 229 ? -12.713 13.720 0.861 1.00 89.56 229 ASN A O 1
ATOM 1680 N N . LEU A 1 230 ? -11.668 13.304 -1.078 1.00 91.31 230 LEU A N 1
ATOM 1681 C CA . LEU A 1 230 ? -12.860 13.517 -1.898 1.00 91.31 230 LEU A CA 1
ATOM 1682 C C . LEU A 1 230 ? -13.936 12.449 -1.670 1.00 91.31 230 LEU A C 1
ATOM 1684 O O . LEU A 1 230 ? -15.128 12.757 -1.741 1.00 91.31 230 LEU A O 1
ATOM 1688 N N . MET A 1 231 ? -13.525 11.204 -1.427 1.00 90.94 231 MET A N 1
ATOM 1689 C CA . MET A 1 231 ? -14.438 10.081 -1.209 1.00 90.94 231 MET A CA 1
ATOM 1690 C C . MET A 1 231 ? -14.696 9.793 0.269 1.00 90.94 231 MET A C 1
ATOM 1692 O O . MET A 1 231 ? -15.605 9.019 0.564 1.00 90.94 231 MET A O 1
ATOM 1696 N N . ASN A 1 232 ? -13.936 10.407 1.187 1.00 87.88 232 ASN A N 1
ATOM 1697 C CA . ASN A 1 232 ? -13.903 10.001 2.594 1.00 87.88 232 ASN A CA 1
ATOM 1698 C C . ASN A 1 232 ? -13.687 8.475 2.697 1.00 87.88 232 ASN A C 1
ATOM 1700 O O . ASN A 1 232 ? -14.483 7.746 3.304 1.00 87.88 232 ASN A O 1
ATOM 1704 N N . ALA A 1 233 ? -12.663 8.016 1.974 1.00 91.44 233 ALA A N 1
ATOM 1705 C CA . ALA A 1 233 ? -12.239 6.623 1.900 1.00 91.44 233 ALA A CA 1
ATOM 1706 C C . ALA A 1 233 ? -11.537 6.199 3.202 1.00 91.44 233 ALA A C 1
ATOM 1708 O O . ALA A 1 233 ? -11.077 7.059 3.956 1.00 91.44 233 ALA A O 1
ATOM 1709 N N . ASP A 1 234 ? -11.477 4.892 3.462 1.00 89.81 234 ASP A N 1
ATOM 1710 C CA . ASP A 1 234 ? -10.666 4.353 4.565 1.00 89.81 234 ASP A CA 1
ATOM 1711 C C . ASP A 1 234 ? -9.186 4.361 4.177 1.00 89.81 234 ASP A C 1
ATOM 1713 O O . ASP A 1 234 ? -8.339 4.869 4.918 1.00 89.81 234 ASP A O 1
ATOM 1717 N N . SER A 1 235 ? -8.903 3.910 2.954 1.00 92.94 235 SER A N 1
ATOM 1718 C CA . SER A 1 235 ? -7.572 3.948 2.375 1.00 92.94 235 SER A CA 1
ATOM 1719 C C . SER A 1 235 ? -7.571 4.319 0.893 1.00 92.94 235 SER A C 1
ATOM 1721 O O . SER A 1 235 ? -8.541 4.115 0.155 1.00 92.94 235 SER A O 1
ATOM 1723 N N . VAL A 1 236 ? -6.446 4.879 0.449 1.00 96.94 236 VAL A N 1
ATOM 1724 C CA . VAL A 1 236 ? -6.077 4.943 -0.963 1.00 96.94 236 VAL A CA 1
ATOM 1725 C C . VAL A 1 236 ? -4.666 4.406 -1.131 1.00 96.94 236 VAL A C 1
ATOM 1727 O O . VAL A 1 236 ? -3.729 4.878 -0.485 1.00 96.94 236 VAL A O 1
ATOM 1730 N N . GLU A 1 237 ? -4.497 3.458 -2.044 1.00 97.00 237 GLU A N 1
ATOM 1731 C CA . GLU A 1 237 ? -3.201 2.886 -2.369 1.00 97.00 237 GLU A CA 1
ATOM 1732 C C . GLU A 1 237 ? -2.866 3.015 -3.850 1.00 97.00 237 GLU A C 1
ATOM 1734 O O . GLU A 1 237 ? -3.559 2.472 -4.705 1.00 97.00 237 GLU A O 1
ATOM 1739 N N . THR A 1 238 ? -1.751 3.670 -4.170 1.00 97.75 238 THR A N 1
ATOM 1740 C CA . THR A 1 238 ? -1.215 3.673 -5.534 1.00 97.75 238 THR A CA 1
ATOM 1741 C C . THR A 1 238 ? -0.210 2.543 -5.720 1.00 97.75 238 THR A C 1
ATOM 1743 O O . THR A 1 238 ? 0.786 2.487 -5.002 1.00 97.75 238 THR A O 1
ATOM 1746 N N . LEU A 1 239 ? -0.412 1.709 -6.745 1.00 94.94 239 LEU A N 1
ATOM 1747 C CA . LEU A 1 239 ? 0.499 0.636 -7.156 1.00 94.94 239 LEU A CA 1
ATOM 1748 C C . LEU A 1 239 ? 1.149 0.951 -8.511 1.00 94.94 239 LEU A C 1
ATOM 1750 O O . LEU A 1 239 ? 0.449 1.160 -9.507 1.00 94.94 239 LEU A O 1
ATOM 1754 N N . ILE A 1 240 ? 2.488 0.922 -8.572 1.00 94.81 240 ILE A N 1
ATOM 1755 C CA . ILE A 1 240 ? 3.245 1.031 -9.831 1.00 94.81 240 ILE A CA 1
ATOM 1756 C C . ILE A 1 240 ? 3.604 -0.369 -10.350 1.00 94.81 240 ILE A C 1
ATOM 1758 O O . ILE A 1 240 ? 4.575 -1.001 -9.921 1.00 94.81 240 ILE A O 1
ATOM 1762 N N . ILE A 1 241 ? 2.817 -0.849 -11.309 1.00 93.38 241 ILE A N 1
ATOM 1763 C CA . ILE A 1 241 ? 2.867 -2.204 -11.863 1.00 93.38 241 ILE A CA 1
ATOM 1764 C C . ILE A 1 241 ? 3.394 -2.143 -13.304 1.00 93.38 241 ILE A C 1
ATOM 1766 O O . ILE A 1 241 ? 2.656 -2.284 -14.276 1.00 93.38 241 ILE A O 1
ATOM 1770 N N . ASP A 1 242 ? 4.696 -1.922 -13.440 1.00 91.19 242 ASP A N 1
ATOM 1771 C CA . ASP A 1 242 ? 5.414 -1.731 -14.713 1.00 91.19 242 ASP A CA 1
ATOM 1772 C C . ASP A 1 242 ? 5.976 -3.026 -15.332 1.00 91.19 242 ASP A C 1
ATOM 1774 O O . ASP A 1 242 ? 6.610 -3.001 -16.386 1.00 91.19 242 ASP A O 1
ATOM 1778 N N . THR A 1 243 ? 5.761 -4.176 -14.688 1.00 83.00 243 THR A N 1
ATOM 1779 C CA . THR A 1 243 ? 6.245 -5.479 -15.159 1.00 83.00 243 THR A CA 1
ATOM 1780 C C . THR A 1 243 ? 5.213 -6.575 -14.929 1.00 83.00 243 THR A C 1
ATOM 1782 O O . THR A 1 243 ? 4.485 -6.571 -13.933 1.00 83.00 243 THR A O 1
ATOM 1785 N N . ARG A 1 244 ? 5.218 -7.599 -15.792 1.00 88.31 244 ARG A N 1
ATOM 1786 C CA . ARG A 1 244 ? 4.400 -8.812 -15.609 1.00 88.31 244 ARG A CA 1
ATOM 1787 C C . ARG A 1 244 ? 4.648 -9.531 -14.278 1.00 88.31 244 ARG A C 1
ATOM 1789 O O . ARG A 1 244 ? 3.739 -10.190 -13.786 1.00 88.31 244 ARG A O 1
ATOM 1796 N N . ASN A 1 245 ? 5.850 -9.430 -13.703 1.00 82.44 245 ASN A N 1
ATOM 1797 C CA . ASN A 1 245 ? 6.148 -10.025 -12.396 1.00 82.44 245 ASN A CA 1
ATOM 1798 C C . ASN A 1 245 ? 5.380 -9.307 -11.285 1.00 82.44 245 ASN A C 1
ATOM 1800 O O . ASN A 1 245 ? 4.653 -9.965 -10.550 1.00 82.44 245 ASN A O 1
ATOM 1804 N N . LYS A 1 246 ? 5.452 -7.967 -11.231 1.00 85.81 246 LYS A N 1
ATOM 1805 C CA . LYS A 1 246 ? 4.637 -7.167 -10.302 1.00 85.81 246 LYS A CA 1
ATOM 1806 C C . LYS A 1 246 ? 3.143 -7.422 -10.519 1.00 85.81 246 LYS A C 1
ATOM 1808 O O . LYS A 1 246 ? 2.396 -7.550 -9.563 1.00 85.81 246 LYS A O 1
ATOM 1813 N N . ALA A 1 247 ? 2.712 -7.580 -11.772 1.00 82.31 247 ALA A N 1
ATOM 1814 C CA . ALA A 1 247 ? 1.313 -7.852 -12.102 1.00 82.31 247 ALA A CA 1
ATOM 1815 C C . ALA A 1 247 ? 0.816 -9.262 -11.708 1.00 82.31 247 ALA A C 1
ATOM 1817 O O . ALA A 1 247 ? -0.376 -9.543 -11.830 1.00 82.31 247 ALA A O 1
ATOM 1818 N N . ASN A 1 248 ? 1.707 -10.166 -11.288 1.00 84.75 248 ASN A N 1
ATOM 1819 C CA . ASN A 1 248 ? 1.377 -11.505 -10.781 1.00 84.75 248 ASN A CA 1
ATOM 1820 C C . ASN A 1 248 ? 1.723 -11.684 -9.295 1.00 84.75 248 ASN A C 1
ATOM 1822 O O . ASN A 1 248 ? 1.628 -12.804 -8.779 1.00 84.75 248 ASN A O 1
ATOM 1826 N N . ASP A 1 249 ? 2.131 -10.606 -8.631 1.00 89.44 249 ASP A N 1
ATOM 1827 C CA . ASP A 1 249 ? 2.496 -10.611 -7.225 1.00 89.44 249 ASP A CA 1
ATOM 1828 C C . ASP A 1 249 ? 1.264 -10.771 -6.321 1.00 89.44 249 ASP A C 1
ATOM 1830 O O . ASP A 1 249 ? 0.188 -10.256 -6.631 1.00 89.44 249 ASP A O 1
ATOM 1834 N N . ASP A 1 250 ? 1.415 -11.503 -5.215 1.00 83.31 250 ASP A N 1
ATOM 1835 C CA . ASP A 1 250 ? 0.310 -11.791 -4.294 1.00 83.31 250 ASP A CA 1
ATOM 1836 C C . ASP A 1 250 ? -0.131 -10.548 -3.508 1.00 83.31 250 ASP A C 1
ATOM 1838 O O . ASP A 1 250 ? -1.320 -10.402 -3.236 1.00 83.31 250 ASP A O 1
ATOM 1842 N N . TYR A 1 251 ? 0.783 -9.618 -3.202 1.00 88.50 251 TYR A N 1
ATOM 1843 C CA . TYR A 1 251 ? 0.436 -8.338 -2.576 1.00 88.50 251 TYR A CA 1
ATOM 1844 C C . TYR A 1 251 ? -0.469 -7.505 -3.483 1.00 88.50 251 TYR A C 1
ATOM 1846 O O . TYR A 1 251 ? -1.474 -6.956 -3.041 1.00 88.50 251 TYR A O 1
ATOM 1854 N N . VAL A 1 252 ? -0.111 -7.434 -4.768 1.00 93.62 252 VAL A N 1
ATOM 1855 C CA . VAL A 1 252 ? -0.856 -6.678 -5.781 1.00 93.62 252 VAL A CA 1
ATOM 1856 C C . VAL A 1 252 ? -2.229 -7.302 -6.024 1.00 93.62 252 VAL A C 1
ATOM 1858 O O . VAL A 1 252 ? -3.221 -6.581 -6.094 1.00 93.62 252 VAL A O 1
ATOM 1861 N N . ASP A 1 253 ? -2.298 -8.631 -6.142 1.00 92.69 253 ASP A N 1
ATOM 1862 C CA . ASP A 1 253 ? -3.570 -9.346 -6.287 1.00 92.69 253 ASP A CA 1
ATOM 1863 C C . ASP A 1 253 ? -4.481 -9.112 -5.075 1.00 92.69 253 ASP A C 1
ATOM 1865 O O . ASP A 1 253 ? -5.648 -8.768 -5.262 1.00 92.69 253 ASP A O 1
ATOM 1869 N N . TRP A 1 254 ? -3.940 -9.219 -3.856 1.00 94.69 254 TRP A N 1
ATOM 1870 C CA . TRP A 1 254 ? -4.687 -8.973 -2.623 1.00 94.69 254 TRP A CA 1
ATOM 1871 C C . TRP A 1 254 ? -5.234 -7.546 -2.573 1.00 94.69 254 TRP A C 1
ATOM 1873 O O . TRP A 1 254 ? -6.445 -7.384 -2.458 1.00 94.69 254 TRP A O 1
ATOM 1883 N N . ALA A 1 255 ? -4.375 -6.536 -2.758 1.00 95.69 255 ALA A N 1
ATOM 1884 C CA . ALA A 1 255 ? -4.764 -5.128 -2.658 1.00 95.69 255 ALA A CA 1
ATOM 1885 C C . ALA A 1 255 ? -5.879 -4.778 -3.651 1.00 95.69 255 ALA A C 1
ATOM 1887 O O . ALA A 1 255 ? -6.866 -4.138 -3.297 1.00 95.69 255 ALA A O 1
ATOM 1888 N N . ILE A 1 256 ? -5.762 -5.247 -4.898 1.00 98.06 256 ILE A N 1
ATOM 1889 C CA . ILE A 1 256 ? -6.792 -5.006 -5.910 1.00 98.06 256 ILE A CA 1
ATOM 1890 C C . ILE A 1 256 ? -8.088 -5.723 -5.535 1.00 98.06 256 ILE A C 1
ATOM 1892 O O . ILE A 1 256 ? -9.150 -5.117 -5.602 1.00 98.06 256 ILE A O 1
ATOM 1896 N N . ARG A 1 257 ? -8.035 -7.011 -5.174 1.00 95.75 257 ARG A N 1
ATOM 1897 C CA . ARG A 1 257 ? -9.249 -7.796 -4.909 1.00 95.75 257 ARG A CA 1
ATOM 1898 C C . ARG A 1 257 ? -10.000 -7.319 -3.673 1.00 95.75 257 ARG A C 1
ATOM 1900 O O . ARG A 1 257 ? -11.232 -7.426 -3.672 1.00 95.75 257 ARG A O 1
ATOM 1907 N N . SER A 1 258 ? -9.291 -6.863 -2.645 1.00 94.75 258 SER A N 1
ATOM 1908 C CA . SER A 1 258 ? -9.878 -6.398 -1.390 1.00 94.75 258 SER A CA 1
ATOM 1909 C C . SER A 1 258 ? -10.569 -5.043 -1.565 1.00 94.75 258 SER A C 1
ATOM 1911 O O . SER A 1 258 ? -11.693 -4.899 -1.118 1.00 94.75 258 SER A O 1
ATOM 1913 N N . ALA A 1 259 ? -10.041 -4.143 -2.400 1.00 96.88 259 ALA A N 1
ATOM 1914 C CA . ALA A 1 259 ? -10.619 -2.815 -2.627 1.00 96.88 259 ALA A CA 1
ATOM 1915 C C . ALA A 1 259 ? -12.068 -2.799 -3.158 1.00 96.88 259 ALA A C 1
ATOM 1917 O O . ALA A 1 259 ? -12.461 -3.620 -3.998 1.00 96.88 259 ALA A O 1
ATOM 1918 N N . GLU A 1 260 ? -12.861 -1.810 -2.747 1.00 96.69 260 GLU A N 1
ATOM 1919 C CA . GLU A 1 260 ? -14.197 -1.563 -3.307 1.00 96.69 260 GLU A CA 1
ATOM 1920 C C . GLU A 1 260 ? -14.139 -0.736 -4.594 1.00 96.69 260 GLU A C 1
ATOM 1922 O O . GLU A 1 260 ? -15.050 -0.820 -5.427 1.00 96.69 260 GLU A O 1
ATOM 1927 N N . PHE A 1 261 ? -13.100 0.088 -4.759 1.00 98.12 261 PHE A N 1
ATOM 1928 C CA . PHE A 1 261 ? -12.914 0.922 -5.940 1.00 98.12 261 PHE A CA 1
ATOM 1929 C C . PHE A 1 261 ? -11.501 0.799 -6.506 1.00 98.12 261 PHE A C 1
ATOM 1931 O O . PHE A 1 261 ? -10.517 1.106 -5.841 1.00 98.12 261 PHE A O 1
ATOM 1938 N N . VAL A 1 262 ? -11.404 0.432 -7.784 1.00 98.56 262 VAL A N 1
ATOM 1939 C CA . VAL A 1 262 ? -10.145 0.460 -8.534 1.00 98.56 262 VAL A CA 1
ATOM 1940 C C . VAL A 1 262 ? -10.178 1.582 -9.562 1.00 98.56 262 VAL A C 1
ATOM 1942 O O . VAL A 1 262 ? -11.064 1.634 -10.415 1.00 98.56 262 VAL A O 1
ATOM 1945 N N . TRP A 1 263 ? -9.179 2.458 -9.519 1.00 98.12 263 TRP A N 1
ATOM 1946 C CA . TRP A 1 263 ? -8.997 3.571 -10.442 1.00 98.12 263 TRP A CA 1
ATOM 1947 C C . TRP A 1 263 ? -7.727 3.405 -11.278 1.00 98.12 263 TRP A C 1
ATOM 1949 O O . TRP A 1 263 ? -6.616 3.421 -10.757 1.00 98.12 263 TRP A O 1
ATOM 1959 N N . ILE A 1 264 ? -7.865 3.298 -12.597 1.00 97.31 264 ILE A N 1
ATOM 1960 C CA . ILE A 1 264 ? -6.730 3.208 -13.517 1.00 97.31 264 ILE A CA 1
ATOM 1961 C C . ILE A 1 264 ? -6.409 4.599 -14.065 1.00 97.31 264 ILE A C 1
ATOM 1963 O O . ILE A 1 264 ? -7.175 5.193 -14.834 1.00 97.31 264 ILE A O 1
ATOM 1967 N N . ALA A 1 265 ? -5.250 5.122 -13.678 1.00 95.50 265 ALA A N 1
ATOM 1968 C CA . ALA A 1 265 ? -4.814 6.448 -14.084 1.00 95.50 265 ALA A CA 1
ATOM 1969 C C . ALA A 1 265 ? -4.474 6.526 -15.585 1.00 95.50 265 ALA A C 1
ATOM 1971 O O . ALA A 1 265 ? -4.199 5.527 -16.255 1.00 95.50 265 ALA A O 1
ATOM 1972 N N . GLY A 1 266 ? -4.412 7.754 -16.107 1.00 91.69 266 GLY A N 1
ATOM 1973 C CA . GLY A 1 266 ? -3.855 8.010 -17.435 1.00 91.69 266 GLY A CA 1
ATOM 1974 C C . GLY A 1 266 ? -2.385 7.583 -17.542 1.00 91.69 266 GLY A C 1
ATOM 1975 O O . GLY A 1 266 ? -1.679 7.477 -16.539 1.00 91.69 266 GLY A O 1
ATOM 1976 N N . GLY A 1 267 ? -1.920 7.341 -18.765 1.00 90.25 267 GLY A N 1
ATOM 1977 C CA . GLY A 1 267 ? -0.573 6.843 -19.041 1.00 90.25 267 GLY A CA 1
ATOM 1978 C C . GLY A 1 267 ? -0.445 6.369 -20.485 1.00 90.25 267 GLY A C 1
ATOM 1979 O O . GLY A 1 267 ? -1.192 6.829 -21.350 1.00 90.25 267 GLY A O 1
ATOM 1980 N N . ASP A 1 268 ? 0.477 5.440 -20.721 1.00 86.88 268 ASP A N 1
ATOM 1981 C CA . ASP A 1 268 ? 0.605 4.730 -21.993 1.00 86.88 268 ASP A CA 1
ATOM 1982 C C . ASP A 1 268 ? -0.252 3.456 -21.971 1.00 86.88 268 ASP A C 1
ATOM 1984 O O . ASP A 1 268 ? -0.149 2.615 -21.077 1.00 86.88 268 ASP A O 1
ATOM 1988 N N . GLN A 1 269 ? -1.132 3.325 -22.957 1.00 83.44 269 GLN A N 1
ATOM 1989 C CA . GLN A 1 269 ? -2.054 2.203 -23.068 1.00 83.44 269 GLN A CA 1
ATOM 1990 C C . GLN A 1 269 ? -1.358 0.886 -23.425 1.00 83.44 269 GLN A C 1
ATOM 1992 O O . GLN A 1 269 ? -1.760 -0.168 -22.925 1.00 83.44 269 GLN A O 1
ATOM 1997 N N . SER A 1 270 ? -0.307 0.944 -24.242 1.00 83.56 270 SER A N 1
ATOM 1998 C CA . SER A 1 270 ? 0.473 -0.224 -24.642 1.00 83.56 270 SER A CA 1
ATOM 1999 C C . SER A 1 270 ? 1.222 -0.806 -23.451 1.00 83.56 270 SER A C 1
ATOM 2001 O O . SER A 1 270 ? 1.266 -2.026 -23.297 1.00 83.56 270 SER A O 1
ATOM 2003 N N . ASP A 1 271 ? 1.746 0.039 -22.560 1.00 82.00 271 ASP A N 1
ATOM 2004 C CA . ASP A 1 271 ? 2.387 -0.425 -21.327 1.00 82.00 271 ASP A CA 1
ATOM 2005 C C . ASP A 1 271 ? 1.400 -1.195 -20.447 1.00 82.00 271 ASP A C 1
ATOM 2007 O O . ASP A 1 271 ? 1.689 -2.315 -20.026 1.00 82.00 271 ASP A O 1
ATOM 2011 N N . TYR A 1 272 ? 0.203 -0.651 -20.227 1.00 87.25 272 TYR A N 1
ATOM 2012 C CA . TYR A 1 272 ? -0.822 -1.344 -19.452 1.00 87.25 272 TYR A CA 1
ATOM 2013 C C . TYR A 1 272 ? -1.198 -2.705 -20.057 1.00 87.25 272 TYR A C 1
ATOM 2015 O O . TYR A 1 272 ? -1.202 -3.714 -19.348 1.00 87.25 272 TYR A O 1
ATOM 2023 N N . LEU A 1 273 ? -1.459 -2.763 -21.367 1.00 84.31 273 LEU A N 1
ATOM 2024 C CA . LEU A 1 273 ? -1.818 -4.011 -22.050 1.00 84.31 273 LEU A CA 1
ATOM 2025 C C . LEU A 1 273 ? -0.690 -5.050 -21.968 1.00 84.31 273 LEU A C 1
ATOM 2027 O O . LEU A 1 273 ? -0.924 -6.188 -21.554 1.00 84.31 273 LEU A O 1
ATOM 2031 N N . ASN A 1 274 ? 0.544 -4.654 -22.284 1.00 81.44 274 ASN A N 1
ATOM 2032 C CA . ASN A 1 274 ? 1.698 -5.555 -22.294 1.00 81.44 274 ASN A CA 1
ATOM 2033 C C . ASN A 1 274 ? 1.992 -6.150 -20.906 1.00 81.44 274 ASN A C 1
ATOM 2035 O O . ASN A 1 274 ? 2.354 -7.332 -20.791 1.00 81.44 274 ASN A O 1
ATOM 2039 N N . GLN A 1 275 ? 1.831 -5.353 -19.843 1.00 83.25 275 GLN A N 1
ATOM 2040 C CA . GLN A 1 275 ? 2.154 -5.794 -18.487 1.00 83.25 275 GLN A CA 1
ATOM 2041 C C . GLN A 1 275 ? 1.009 -6.531 -17.788 1.00 83.25 275 GLN A C 1
ATOM 2043 O O . GLN A 1 275 ? 1.287 -7.429 -16.991 1.00 83.25 275 GLN A O 1
ATOM 2048 N N . TRP A 1 276 ? -0.255 -6.190 -18.054 1.00 91.19 276 TRP A N 1
ATOM 2049 C CA . TRP A 1 276 ? -1.383 -6.684 -17.250 1.00 91.19 276 TRP A CA 1
ATOM 2050 C C . TRP A 1 276 ? -2.246 -7.731 -17.957 1.00 91.19 276 TRP A C 1
ATOM 2052 O O . TRP A 1 276 ? -2.916 -8.517 -17.289 1.00 91.19 276 TRP A O 1
ATOM 2062 N N . GLN A 1 277 ? -2.223 -7.811 -19.291 1.00 85.75 277 GLN A N 1
ATOM 2063 C CA . GLN A 1 277 ? -3.026 -8.809 -19.997 1.00 85.75 277 GLN A CA 1
ATOM 2064 C C . GLN A 1 277 ? -2.573 -10.236 -19.641 1.00 85.75 277 GLN A C 1
ATOM 2066 O O . GLN A 1 277 ? -1.391 -10.585 -19.732 1.00 85.75 277 GLN A O 1
ATOM 2071 N N . GLY A 1 278 ? -3.517 -11.088 -19.248 1.00 81.56 278 GLY A N 1
ATOM 2072 C CA . GLY A 1 278 ? -3.279 -12.475 -18.856 1.00 81.56 278 GLY A CA 1
ATOM 2073 C C . GLY A 1 278 ? -2.493 -12.631 -17.551 1.00 81.56 278 GLY A C 1
ATOM 2074 O O . GLY A 1 278 ? -1.786 -13.627 -17.398 1.00 81.56 278 GLY A O 1
ATOM 2075 N N . THR A 1 279 ? -2.545 -11.649 -16.647 1.00 90.06 279 THR A N 1
ATOM 2076 C CA . THR A 1 279 ? -1.934 -11.719 -15.307 1.00 90.06 279 THR A CA 1
ATOM 2077 C C . THR A 1 279 ? -2.990 -11.690 -14.203 1.00 90.06 279 THR A C 1
ATOM 2079 O O . THR A 1 279 ? -4.184 -11.508 -14.469 1.00 90.06 279 THR A O 1
ATOM 2082 N N . LYS A 1 280 ? -2.551 -11.849 -12.947 1.00 89.19 280 LYS A N 1
ATOM 2083 C CA . LYS A 1 280 ? -3.431 -11.717 -11.780 1.00 89.19 280 LYS A CA 1
ATOM 2084 C C . LYS A 1 280 ? -4.121 -10.359 -11.721 1.00 89.19 280 LYS A C 1
ATOM 2086 O O . LYS A 1 280 ? -5.321 -10.345 -11.478 1.00 89.19 280 LYS A O 1
ATOM 2091 N N . VAL A 1 281 ? -3.434 -9.259 -12.054 1.00 95.44 281 VAL A N 1
ATOM 2092 C CA . VAL A 1 281 ? -4.040 -7.910 -12.118 1.00 95.44 281 VAL A CA 1
ATOM 2093 C C . VAL A 1 281 ? -5.303 -7.893 -12.975 1.00 95.44 281 VAL A C 1
ATOM 2095 O O . VAL A 1 281 ? -6.331 -7.420 -12.504 1.00 95.44 281 VAL A O 1
ATOM 2098 N N . GLN A 1 282 ? -5.279 -8.459 -14.190 1.00 89.12 282 GLN A N 1
ATOM 2099 C CA . GLN A 1 282 ? -6.483 -8.516 -15.030 1.00 89.12 282 GLN A CA 1
ATOM 2100 C C . GLN A 1 282 ? -7.629 -9.245 -14.312 1.00 89.12 282 GLN A C 1
ATOM 2102 O O . GLN A 1 282 ? -8.760 -8.762 -14.291 1.00 89.12 282 GLN A O 1
ATOM 2107 N N . THR A 1 283 ? -7.344 -10.404 -13.713 1.00 87.88 283 THR A N 1
ATOM 2108 C CA . THR A 1 283 ? -8.373 -11.188 -13.013 1.00 87.88 283 THR A CA 1
ATOM 2109 C C . THR A 1 283 ? -8.844 -10.540 -11.711 1.00 87.88 283 THR A C 1
ATOM 2111 O O . THR A 1 283 ? -9.998 -10.710 -11.336 1.00 87.88 283 THR A O 1
ATOM 2114 N N . ALA A 1 284 ? -7.978 -9.790 -11.033 1.00 95.44 284 ALA A N 1
ATOM 2115 C CA . ALA A 1 284 ? -8.282 -9.075 -9.803 1.00 95.44 284 ALA A CA 1
ATOM 2116 C C . ALA A 1 284 ? -9.172 -7.858 -10.078 1.00 95.44 284 ALA A C 1
ATOM 2118 O O . ALA A 1 284 ? -10.164 -7.656 -9.388 1.00 95.44 284 ALA A O 1
ATOM 2119 N N . VAL A 1 285 ? -8.885 -7.099 -11.140 1.00 95.38 285 VAL A N 1
ATOM 2120 C CA . VAL A 1 285 ? -9.739 -5.985 -11.578 1.00 95.38 285 VAL A CA 1
ATOM 2121 C C . VAL A 1 285 ? -11.130 -6.490 -11.967 1.00 95.38 285 VAL A C 1
ATOM 2123 O O . VAL A 1 285 ? -12.130 -5.907 -11.553 1.00 95.38 285 VAL A O 1
ATOM 2126 N N . GLN A 1 286 ? -11.212 -7.606 -12.702 1.00 89.19 286 GLN A N 1
ATOM 2127 C CA . GLN A 1 286 ? -12.500 -8.232 -13.014 1.00 89.19 286 GLN A CA 1
ATOM 2128 C C . GLN A 1 286 ? -13.238 -8.667 -11.741 1.00 89.19 286 GLN A C 1
ATOM 2130 O O . GLN A 1 286 ? -14.429 -8.412 -11.599 1.00 89.19 286 GLN A O 1
ATOM 2135 N N . HIS A 1 287 ? -12.519 -9.255 -10.782 1.00 92.81 287 HIS A N 1
ATOM 2136 C CA . HIS A 1 287 ? -13.084 -9.666 -9.498 1.00 92.81 287 HIS A CA 1
ATOM 2137 C C . HIS A 1 287 ? -13.709 -8.497 -8.725 1.00 92.81 287 HIS A C 1
ATOM 2139 O O . HIS A 1 287 ? -14.775 -8.670 -8.142 1.00 92.81 287 HIS A O 1
ATOM 2145 N N . VAL A 1 288 ? -13.097 -7.305 -8.747 1.00 94.69 288 VAL A N 1
ATOM 2146 C CA . VAL A 1 288 ? -13.672 -6.098 -8.118 1.00 94.69 288 VAL A CA 1
ATOM 2147 C C . VAL A 1 288 ? -15.020 -5.739 -8.732 1.00 94.69 288 VAL A C 1
ATOM 2149 O O . VAL A 1 288 ? -15.966 -5.433 -8.007 1.00 94.69 288 VAL A O 1
ATOM 2152 N N . PHE A 1 289 ? -15.135 -5.812 -10.056 1.00 91.62 289 PHE A N 1
ATOM 2153 C CA . PHE A 1 289 ? -16.411 -5.597 -10.730 1.00 91.62 289 PHE A CA 1
ATOM 2154 C C . PHE A 1 289 ? -17.437 -6.675 -10.341 1.00 91.62 289 PHE A C 1
ATOM 2156 O O . PHE A 1 289 ? -18.551 -6.349 -9.929 1.00 91.62 289 PHE A O 1
ATOM 2163 N N . ASP A 1 2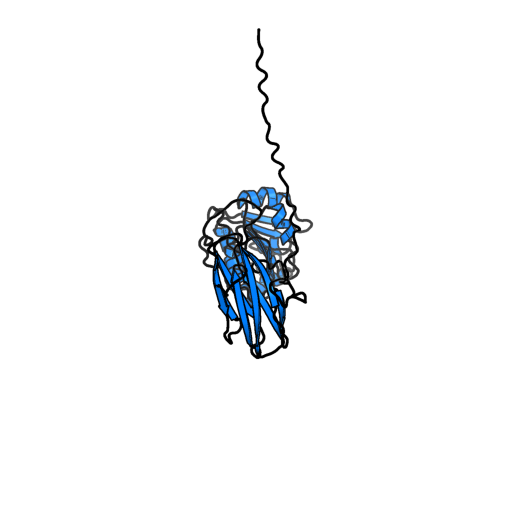90 ? -17.052 -7.951 -10.400 1.00 87.50 290 ASP A N 1
ATOM 2164 C CA . ASP A 1 290 ? -17.945 -9.085 -10.133 1.00 87.50 290 ASP A CA 1
ATOM 2165 C C . ASP A 1 290 ? -18.470 -9.083 -8.686 1.00 87.50 290 ASP A C 1
ATOM 2167 O O . ASP A 1 290 ? -19.644 -9.370 -8.440 1.00 87.50 290 ASP A O 1
ATOM 2171 N N . LYS A 1 291 ? -17.642 -8.685 -7.709 1.00 92.06 291 LYS A N 1
ATOM 2172 C CA . LYS A 1 291 ? -18.061 -8.575 -6.301 1.00 92.06 291 LYS A CA 1
ATOM 2173 C C . LYS A 1 291 ? -18.961 -7.365 -6.011 1.00 92.06 291 LYS A C 1
ATOM 2175 O O . LYS A 1 291 ? -19.419 -7.222 -4.880 1.00 92.06 291 LYS A O 1
ATOM 2180 N N . GLY A 1 292 ? -19.239 -6.515 -7.004 1.00 87.12 292 GLY A N 1
ATOM 2181 C CA . GLY A 1 292 ? -20.122 -5.351 -6.871 1.00 87.12 292 GLY A CA 1
ATOM 2182 C C . GLY A 1 292 ? -19.415 -4.012 -6.672 1.00 87.12 292 GLY A C 1
ATOM 2183 O O . GLY A 1 292 ? -20.084 -3.010 -6.415 1.00 87.12 292 GLY A O 1
ATOM 2184 N N . GLY A 1 293 ? -18.086 -3.985 -6.773 1.00 94.50 293 GLY A N 1
ATOM 2185 C CA . GLY A 1 293 ? -17.277 -2.779 -6.645 1.00 94.50 293 GLY A CA 1
ATOM 2186 C C . GLY A 1 293 ? -17.328 -1.897 -7.891 1.00 94.50 293 GLY A C 1
ATOM 2187 O O . GLY A 1 293 ? -18.074 -2.139 -8.847 1.00 94.50 293 GLY A O 1
ATOM 2188 N N . VAL A 1 294 ? -16.512 -0.849 -7.887 1.00 96.62 294 VAL A N 1
ATOM 2189 C CA . VAL A 1 294 ? -16.373 0.056 -9.028 1.00 96.62 294 VAL A CA 1
ATOM 2190 C C . VAL A 1 294 ? -15.005 -0.131 -9.666 1.00 96.62 294 VAL A C 1
ATOM 2192 O O . VAL A 1 294 ? -13.987 -0.161 -8.981 1.00 96.62 294 VAL A O 1
ATOM 2195 N N . VAL A 1 295 ? -14.969 -0.199 -10.995 1.00 96.94 295 VAL A N 1
ATOM 2196 C CA . VAL A 1 295 ? -13.723 -0.097 -11.763 1.00 96.94 295 VAL A CA 1
ATOM 2197 C C . VAL A 1 295 ? -13.813 1.135 -12.649 1.00 96.94 295 VAL A C 1
ATOM 2199 O O . VAL A 1 295 ? -14.756 1.308 -13.420 1.00 96.94 295 VAL A O 1
ATOM 2202 N N . GLY A 1 296 ? -12.862 2.044 -12.517 1.00 95.06 296 GLY A N 1
ATOM 2203 C CA . GLY A 1 296 ? -12.829 3.274 -13.286 1.00 95.06 296 GLY A CA 1
ATOM 2204 C C . GLY A 1 296 ? -11.480 3.525 -13.923 1.00 95.06 296 GLY A C 1
ATOM 2205 O O . GLY A 1 296 ? -10.470 2.949 -13.531 1.00 95.06 296 GLY A O 1
ATOM 2206 N N . GLY A 1 297 ? -11.451 4.441 -14.880 1.00 94.94 297 GLY A N 1
ATOM 2207 C CA . GLY A 1 297 ? -10.193 4.972 -15.371 1.00 94.94 297 GLY A CA 1
ATOM 2208 C C . GLY A 1 297 ? -10.356 6.232 -16.201 1.00 94.94 297 GLY A C 1
ATOM 2209 O O . GLY A 1 297 ? -11.459 6.585 -16.633 1.00 94.94 297 GLY A O 1
ATOM 2210 N N . THR A 1 298 ? -9.226 6.894 -16.443 1.00 93.38 298 THR A N 1
ATOM 2211 C CA . THR A 1 298 ? -9.141 8.104 -17.269 1.00 93.38 298 THR A CA 1
ATOM 2212 C C . THR A 1 298 ? -8.172 7.919 -18.434 1.00 93.38 298 THR A C 1
ATOM 2214 O O . THR A 1 298 ? -7.125 7.284 -18.289 1.00 93.38 298 THR A O 1
ATOM 2217 N N . SER A 1 299 ? -8.502 8.468 -19.606 1.00 90.19 299 SER A N 1
ATOM 2218 C CA . SER A 1 299 ? -7.654 8.411 -20.808 1.00 90.19 299 SER A CA 1
ATOM 2219 C C . SER A 1 299 ? -7.250 6.965 -21.167 1.00 90.19 299 SER A C 1
ATOM 2221 O O . SER A 1 299 ? -8.125 6.145 -21.450 1.00 90.19 299 SER A O 1
ATOM 2223 N N . ALA A 1 300 ? -5.959 6.616 -21.122 1.00 85.38 300 ALA A N 1
ATOM 2224 C CA . ALA A 1 300 ? -5.480 5.254 -21.356 1.00 85.38 300 ALA A CA 1
ATOM 2225 C C . ALA A 1 300 ? -6.167 4.222 -20.447 1.00 85.38 300 ALA A C 1
ATOM 2227 O O . ALA A 1 300 ? -6.605 3.190 -20.953 1.00 85.38 300 ALA A O 1
ATOM 2228 N N . GLY A 1 301 ? -6.337 4.530 -19.154 1.00 82.00 301 GLY A N 1
ATOM 2229 C CA . GLY A 1 301 ? -6.989 3.650 -18.183 1.00 82.00 301 GLY A CA 1
ATOM 2230 C C . GLY A 1 301 ? -8.471 3.412 -18.475 1.00 82.00 301 GLY A C 1
ATOM 2231 O O . GLY A 1 301 ? -8.948 2.290 -18.345 1.00 82.00 301 GLY A O 1
ATOM 2232 N N . MET A 1 302 ? -9.189 4.432 -18.964 1.00 84.75 302 MET A N 1
ATOM 2233 C CA . MET A 1 302 ? -10.577 4.282 -19.430 1.00 84.75 302 MET A CA 1
ATOM 2234 C C . MET A 1 302 ? -10.654 3.273 -20.575 1.00 84.75 302 MET A C 1
ATOM 2236 O O . MET A 1 302 ? -11.533 2.414 -20.606 1.00 84.75 302 MET A O 1
ATOM 2240 N N . ALA A 1 303 ? -9.749 3.397 -21.541 1.00 75.50 303 ALA A N 1
ATOM 2241 C CA . ALA A 1 303 ? -9.819 2.599 -22.747 1.00 75.50 303 ALA A CA 1
ATOM 2242 C C . ALA A 1 303 ? -9.368 1.141 -22.531 1.00 75.50 303 ALA A C 1
ATOM 2244 O O . ALA A 1 303 ? -9.784 0.295 -23.309 1.00 75.50 303 ALA A O 1
ATOM 2245 N N . LEU A 1 304 ? -8.682 0.802 -21.430 1.00 72.31 304 LEU A N 1
ATOM 2246 C CA . LEU A 1 304 ? -8.479 -0.598 -21.011 1.00 72.31 304 LEU A CA 1
ATOM 2247 C C . LEU A 1 304 ? -9.773 -1.316 -20.609 1.00 72.31 304 LEU A C 1
ATOM 2249 O O . LEU A 1 304 ? -9.825 -2.541 -20.644 1.00 72.31 304 LEU A O 1
ATOM 2253 N N . MET A 1 305 ? -10.809 -0.571 -20.216 1.00 67.50 305 MET A N 1
ATOM 2254 C CA . MET A 1 305 ? -12.092 -1.142 -19.791 1.00 67.50 305 MET A CA 1
ATOM 2255 C C . MET A 1 305 ? -13.020 -1.454 -20.973 1.00 67.50 305 MET A C 1
ATOM 2257 O O . MET A 1 305 ? -14.139 -1.928 -20.782 1.00 67.50 305 MET A O 1
ATOM 2261 N N . ALA A 1 306 ? -12.586 -1.167 -22.203 1.00 56.97 306 ALA A N 1
ATOM 2262 C CA . ALA A 1 306 ? -13.329 -1.493 -23.405 1.00 56.97 306 ALA A CA 1
ATOM 2263 C C . ALA A 1 306 ? -12.951 -2.888 -23.921 1.00 56.97 306 ALA A C 1
ATOM 2265 O O . ALA A 1 306 ? -11.783 -3.242 -24.044 1.00 56.97 306 ALA A O 1
ATOM 2266 N N . ASN A 1 307 ? -13.970 -3.638 -24.335 1.00 42.88 307 ASN A N 1
ATOM 2267 C CA . ASN A 1 307 ? -13.859 -4.908 -25.062 1.00 42.88 307 ASN A CA 1
ATOM 2268 C C . ASN A 1 307 ? -12.948 -4.820 -26.304 1.00 42.88 307 ASN A C 1
ATOM 2270 O O . ASN A 1 307 ? -12.319 -5.784 -26.741 1.00 42.88 307 ASN A O 1
ATOM 2274 N N . SER A 1 308 ? -12.915 -3.627 -26.899 1.00 40.06 308 SER A N 1
ATOM 2275 C CA . SER A 1 308 ? -12.108 -3.270 -28.054 1.00 40.06 308 SER A CA 1
ATOM 2276 C C . SER A 1 308 ? -11.479 -1.909 -27.797 1.00 40.06 308 SER A C 1
ATOM 2278 O O . SER A 1 308 ? -12.180 -0.928 -27.549 1.00 40.06 308 SER A O 1
ATOM 2280 N N . VAL A 1 309 ? -10.155 -1.862 -27.866 1.00 44.00 309 VAL A N 1
ATOM 2281 C CA . VAL A 1 309 ? -9.353 -0.655 -27.689 1.00 44.00 309 VAL A CA 1
ATOM 2282 C C . VAL A 1 309 ? -8.910 -0.188 -29.070 1.00 44.00 309 VAL A C 1
ATOM 2284 O O . VAL A 1 309 ? -8.513 -1.006 -29.897 1.00 44.00 309 VAL A O 1
ATOM 2287 N N . TYR A 1 310 ? -9.024 1.109 -29.357 1.00 44.44 310 TYR A N 1
ATOM 2288 C CA . TYR A 1 310 ? -8.470 1.663 -30.590 1.00 44.44 310 TYR A CA 1
ATOM 2289 C C . TYR A 1 310 ? -6.943 1.697 -30.467 1.00 44.44 310 TYR A C 1
ATOM 2291 O O . TYR A 1 310 ? -6.387 2.614 -29.869 1.00 44.44 310 TYR A O 1
ATOM 2299 N N . ASP A 1 311 ? -6.297 0.677 -31.021 1.00 44.91 311 ASP A N 1
ATOM 2300 C CA . ASP A 1 311 ? -4.848 0.551 -31.124 1.00 44.91 311 ASP A CA 1
ATOM 2301 C C . ASP A 1 311 ? -4.393 0.943 -32.548 1.00 44.91 311 ASP A C 1
ATOM 2303 O O . ASP A 1 311 ? -4.756 0.257 -33.513 1.00 44.91 311 ASP A O 1
ATOM 2307 N N . PRO A 1 312 ? -3.630 2.039 -32.733 1.00 48.47 312 PRO A N 1
ATOM 2308 C CA . PRO A 1 312 ? -3.074 2.400 -34.036 1.00 48.47 312 PRO A CA 1
ATOM 2309 C C . PRO A 1 312 ? -2.014 1.405 -34.556 1.00 48.47 312 PRO A C 1
ATOM 2311 O O . PRO A 1 312 ? -1.707 1.459 -35.750 1.00 48.47 312 PRO A O 1
ATOM 2314 N N . ASP A 1 313 ? -1.508 0.490 -33.717 1.00 48.25 313 ASP A N 1
ATOM 2315 C CA . ASP A 1 313 ? -0.503 -0.528 -34.059 1.00 48.25 313 ASP A CA 1
ATOM 2316 C C . ASP A 1 313 ? -1.111 -1.890 -34.469 1.00 48.25 313 ASP A C 1
ATOM 2318 O O . ASP A 1 313 ? -0.396 -2.786 -34.931 1.00 48.25 313 ASP A O 1
ATOM 2322 N N . GLY A 1 314 ? -2.443 -2.027 -34.432 1.00 44.66 314 GLY A N 1
ATOM 2323 C CA . GLY A 1 314 ? -3.174 -3.077 -35.149 1.00 44.66 314 GLY A CA 1
ATOM 2324 C C . GLY A 1 314 ? -3.313 -4.432 -34.447 1.00 44.66 314 GLY A C 1
ATOM 2325 O O . GLY A 1 314 ? -3.487 -5.442 -35.139 1.00 44.66 314 GLY A O 1
ATOM 2326 N N . VAL A 1 315 ? -3.290 -4.492 -33.113 1.00 51.31 315 VAL A N 1
ATOM 2327 C CA . VAL A 1 315 ? -3.631 -5.720 -32.373 1.00 51.31 315 VAL A CA 1
ATOM 2328 C C . VAL A 1 315 ? -5.122 -5.736 -32.007 1.00 51.31 315 VAL A C 1
ATOM 2330 O O . VAL A 1 315 ? -5.685 -4.761 -31.521 1.00 51.31 315 VAL A O 1
ATOM 2333 N N . ALA A 1 316 ? -5.795 -6.860 -32.273 1.00 37.59 316 ALA A N 1
ATOM 2334 C CA . ALA A 1 316 ? -7.221 -7.029 -31.996 1.00 37.59 316 ALA A CA 1
ATOM 2335 C C . ALA A 1 316 ? -7.518 -7.055 -30.481 1.00 37.59 316 ALA A C 1
ATOM 2337 O O . ALA A 1 316 ? -6.815 -7.716 -29.717 1.00 37.59 316 ALA A O 1
ATOM 2338 N N . GLY A 1 317 ? -8.588 -6.363 -30.067 1.00 37.66 317 GLY A N 1
ATOM 2339 C CA . GLY A 1 317 ? -9.080 -6.350 -28.685 1.00 37.66 317 GLY A CA 1
ATOM 2340 C C . GLY A 1 317 ? -9.501 -7.737 -28.187 1.00 37.66 317 GLY A C 1
ATOM 2341 O O . GLY A 1 317 ? -9.978 -8.567 -28.958 1.00 37.66 317 GLY A O 1
ATOM 2342 N N . ALA A 1 318 ? -9.311 -7.984 -26.889 1.00 42.94 318 ALA A N 1
ATOM 2343 C CA . ALA A 1 318 ? -9.363 -9.311 -26.268 1.00 42.94 318 ALA A CA 1
ATOM 2344 C C . ALA A 1 318 ? -10.764 -9.939 -26.147 1.00 42.94 318 ALA A C 1
ATOM 2346 O O . ALA A 1 318 ? -10.879 -11.047 -25.625 1.00 42.94 318 ALA A O 1
ATOM 2347 N N . VAL A 1 319 ? -11.814 -9.284 -26.644 1.00 37.34 319 VAL A N 1
ATOM 2348 C CA . VAL A 1 319 ? -13.114 -9.923 -26.821 1.00 37.34 319 VAL A CA 1
ATOM 2349 C C . VAL A 1 319 ? -13.757 -9.380 -28.107 1.00 37.34 319 VAL A C 1
ATOM 2351 O O . VAL A 1 319 ? -14.255 -8.256 -28.190 1.00 37.34 319 VAL A O 1
ATOM 2354 N N . SER A 1 320 ? -13.730 -10.203 -29.143 1.00 30.84 320 SER A N 1
ATOM 2355 C CA . SER A 1 320 ? -14.741 -10.220 -30.196 1.00 30.84 320 SER A CA 1
ATOM 2356 C C . SER A 1 320 ? -15.387 -11.595 -30.122 1.00 30.84 320 SER A C 1
ATOM 2358 O O . SER A 1 320 ? -14.639 -12.550 -29.916 1.00 30.84 320 SER A O 1
ATOM 2360 N N . ASP A 1 321 ? -16.712 -11.652 -30.251 1.00 41.78 321 ASP A N 1
ATOM 2361 C CA . ASP A 1 321 ? -17.567 -12.854 -30.230 1.00 41.78 321 ASP A CA 1
ATOM 2362 C C . ASP A 1 321 ? -16.874 -14.212 -30.472 1.00 41.78 321 ASP A C 1
ATOM 2364 O O . ASP A 1 321 ? -16.181 -14.371 -31.508 1.00 41.78 321 ASP A O 1
#

Sequence (321 aa):
MKRKLSILNGSLAACMFFSFPSNACLTNEVEANDTESNANTPLCSNTTVAGSLSRNDTDWFSFEVTQVGPIEVNLDHNANDDFDWALYQETGAAVAEGATSNVPETGSYTAQATSTYYVKVTRYSGTGWYDLTVNFGEGSNTGGGSGSGDCGYSSRPAKPGSLQAYLQGGSADSCNTLTADQGAVLLMGGGSDVDQAFSNRVANHVGSGADVVVLRTSGTDAYNDYLLNLMNADSVETLIIDTRNKANDDYVDWAIRSAEFVWIAGGDQSDYLNQWQGTKVQTAVQHVFDKGGVVGGTSAGMALMANSVYDPDGVAGAVSD

pLDDT: mean 80.88, std 19.11, range [28.78, 98.69]

Radius of gyration: 24.15 Å; chains: 1; bounding box: 74×51×86 Å

Foldseek 3Di:
DDDDDDDDPDDPPPPPPPPDPPDDAAAEDDPPQQDQVNADDDHDAQHKYKYWDDPSHKHKHKHWFADFFKKKKWKADDLVWFKKKFKDFPPDDGQDIFRDSDGGGIDMDTGPDTGMMMMMMGGPGDITMMIMHIHHHDDPPPDDDDDDQDLPQPDQDDDDPPKDKDKDADPGFDNQQADFPQFAEAAAADDDDDLCCLAVPQLVQRDAQFEEEEEAQDDDPPCFVVNCVSSVHRMYMYTNQQALVSLQDPNLLRSLQRTLEYEYEDDDLVSCCVNNPPHSNVVSPVNSRRSRGYYYYYNSSNQLPDQAHPDPVDDGRPDDD

Secondary structure (DSSP, 8-state):
----------------------PPPP-B--S---SGGG-B-PPPTTEEEEEEE-TT-EEEEEEEE-SSEEEEEEEEE-TT-EEEEEEEESSSSEEEEE-SS-SSEEEEEEE-S-EEEEEEEEEEE--EEEEEEEE-----SS------S-SSS-SPPPPPTT-EEEEEE-SS-------TT--EEEEE-SSS--HHHIIIIIHHHH-TT-EEEEEESSS-STTHHHHHHHHT-SEEEEEE--STTGGG-HHHHHHHHH-SEEEE-SS-HHHHHHHHTTSHHHHHHHHHHHTT-EEEEETHHHHTTSSS---TT-PPPS---